Protein AF-A0A7J3VUR6-F1 (afdb_monomer)

Foldseek 3Di:
DDDDPDDPDDPPPPDPPPVPDDADLLNQVVVVQVPDPAFAAQVRSCVSSVPPDSVVVVVSLVVNQVVCVPPQKGWDADPRRTIHIGGDPVCCVVCQVVDPPPDQPPLLVVLLLVVLQDPQAWLVRSCVVSPDCNVVSVVVCVVVQQKDWDDDPPITTIAGDPVVCRVQVHDRDSVRSNVSSVVVVVVVVVVVVVVVVVVVVVVVPPCDPDDDDDD

Structure (mmCIF, N/CA/C/O backbone):
data_AF-A0A7J3VUR6-F1
#
_entry.id   AF-A0A7J3VUR6-F1
#
loop_
_atom_site.group_PDB
_atom_site.id
_atom_site.type_symbol
_atom_site.label_atom_id
_atom_site.label_alt_id
_atom_site.label_comp_id
_atom_site.label_asym_id
_atom_site.label_entity_id
_atom_site.label_seq_id
_atom_site.pdbx_PDB_ins_code
_atom_site.Cartn_x
_atom_site.Cartn_y
_atom_site.Cartn_z
_atom_site.occupancy
_atom_site.B_iso_or_equiv
_atom_site.auth_seq_id
_atom_site.auth_comp_id
_atom_site.auth_asym_id
_atom_site.auth_atom_id
_atom_site.pdbx_PDB_model_num
ATOM 1 N N . MET A 1 1 ? -59.868 31.771 -1.590 1.00 42.31 1 MET A N 1
ATOM 2 C CA . MET A 1 1 ? -59.347 30.453 -2.018 1.00 42.31 1 MET A CA 1
ATOM 3 C C . MET A 1 1 ? -57.974 30.674 -2.635 1.00 42.31 1 MET A C 1
ATOM 5 O O . MET A 1 1 ? -57.886 31.097 -3.776 1.00 42.31 1 MET A O 1
ATOM 9 N N . SER A 1 2 ? -56.918 30.534 -1.830 1.00 36.12 2 SER A N 1
ATOM 10 C CA . SER A 1 2 ? -55.531 30.826 -2.213 1.00 36.12 2 SER A CA 1
ATOM 11 C C . SER A 1 2 ? -54.708 29.558 -2.033 1.00 36.12 2 SER A C 1
ATOM 13 O O . SER A 1 2 ? -54.360 29.192 -0.912 1.00 36.12 2 SER A O 1
ATOM 15 N N . THR A 1 3 ? -54.443 28.854 -3.131 1.00 42.78 3 THR A N 1
ATOM 16 C CA . THR A 1 3 ? -53.589 27.664 -3.138 1.00 42.78 3 THR A CA 1
ATOM 17 C C . THR A 1 3 ? -52.180 28.108 -3.516 1.00 42.78 3 THR A C 1
ATOM 19 O O . THR A 1 3 ? -51.820 28.214 -4.687 1.00 42.78 3 THR A O 1
ATOM 22 N N . SER A 1 4 ? -51.391 28.446 -2.498 1.00 43.97 4 SER A N 1
ATOM 23 C CA . SER A 1 4 ? -49.986 28.832 -2.631 1.00 43.97 4 SER A CA 1
ATOM 24 C C . SER A 1 4 ? -49.123 27.623 -3.011 1.00 43.97 4 SER A C 1
ATOM 26 O O . SER A 1 4 ? -48.583 26.930 -2.151 1.00 43.97 4 SER A O 1
ATOM 28 N N . LEU A 1 5 ? -48.927 27.424 -4.314 1.00 45.53 5 LEU A N 1
ATOM 29 C CA . LEU A 1 5 ? -47.790 26.697 -4.879 1.00 45.53 5 LEU A CA 1
ATOM 30 C C . LEU A 1 5 ? -46.497 27.488 -4.621 1.00 45.53 5 LEU A C 1
ATOM 32 O O . LEU A 1 5 ? -46.142 28.412 -5.352 1.00 45.53 5 LEU A O 1
ATOM 36 N N . ARG A 1 6 ? -45.775 27.121 -3.563 1.00 44.97 6 ARG A N 1
ATOM 37 C CA . ARG A 1 6 ? -44.398 27.547 -3.269 1.00 44.97 6 ARG A CA 1
ATOM 38 C C . ARG A 1 6 ? -43.719 26.374 -2.554 1.00 44.97 6 ARG A C 1
ATOM 40 O O . ARG A 1 6 ? -44.337 25.760 -1.704 1.00 44.97 6 ARG A O 1
ATOM 47 N N . ARG A 1 7 ? -42.466 25.988 -2.767 1.00 39.72 7 ARG A N 1
ATOM 48 C CA . ARG A 1 7 ? -41.373 26.463 -3.619 1.00 39.72 7 ARG A CA 1
ATOM 49 C C . ARG A 1 7 ? -40.251 25.454 -3.356 1.00 39.72 7 ARG A C 1
ATOM 51 O O . ARG A 1 7 ? -39.431 25.669 -2.476 1.00 39.72 7 ARG A O 1
ATOM 58 N N . TRP A 1 8 ? -40.237 24.326 -4.065 1.00 43.78 8 TRP A N 1
ATOM 59 C CA . TRP A 1 8 ? -39.107 23.387 -4.024 1.00 43.78 8 TRP A CA 1
ATOM 60 C C . TRP A 1 8 ? -37.945 23.971 -4.825 1.00 43.78 8 TRP A C 1
ATOM 62 O O . TRP A 1 8 ? -37.714 23.612 -5.976 1.00 43.78 8 TRP A O 1
ATOM 72 N N . ARG A 1 9 ? -37.247 24.951 -4.251 1.00 42.44 9 ARG A N 1
ATOM 73 C CA . ARG A 1 9 ? -35.986 25.464 -4.785 1.00 42.44 9 ARG A CA 1
ATOM 74 C C . ARG A 1 9 ? -35.085 25.851 -3.622 1.00 42.44 9 ARG A C 1
ATOM 76 O O . ARG A 1 9 ? -35.413 26.775 -2.888 1.00 42.44 9 ARG A O 1
ATOM 83 N N . SER A 1 10 ? -33.932 25.184 -3.558 1.00 40.97 10 SER A N 1
ATOM 84 C CA . SER A 1 10 ? -32.770 25.488 -2.710 1.00 40.97 10 SER A CA 1
ATOM 85 C C . SER A 1 10 ? -32.618 24.707 -1.397 1.00 40.97 10 SER A C 1
ATOM 87 O O . SER A 1 10 ? -32.381 25.300 -0.352 1.00 40.97 10 SER A O 1
ATOM 89 N N . CYS A 1 11 ? -32.588 23.374 -1.463 1.00 34.59 11 CYS A N 1
ATOM 90 C CA . CYS A 1 11 ? -31.741 22.605 -0.542 1.00 34.59 11 CYS A CA 1
ATOM 91 C C . CYS A 1 11 ? -30.425 22.290 -1.254 1.00 34.59 11 CYS A C 1
ATOM 93 O O . CYS A 1 11 ? -30.248 21.236 -1.856 1.00 34.59 11 CYS A O 1
ATOM 95 N N . ARG A 1 12 ? -29.505 23.256 -1.218 1.00 45.97 12 ARG A N 1
ATOM 96 C CA . ARG A 1 12 ? -28.083 23.038 -1.491 1.00 45.97 12 ARG A CA 1
ATOM 97 C C . ARG A 1 12 ? -27.402 22.818 -0.138 1.00 45.97 12 ARG A C 1
ATOM 99 O O . ARG A 1 12 ? -26.634 23.653 0.313 1.00 45.97 12 ARG A O 1
ATOM 106 N N . CYS A 1 13 ? -27.760 21.731 0.539 1.00 33.94 13 CYS A N 1
ATOM 107 C CA . CYS A 1 13 ? -27.123 21.319 1.787 1.00 33.94 13 CYS A CA 1
ATOM 108 C C . CYS A 1 13 ? -26.072 20.261 1.443 1.00 33.94 13 CYS A C 1
ATOM 110 O O . CYS A 1 13 ? -26.353 19.069 1.425 1.00 33.94 13 CYS A O 1
ATOM 112 N N . LEU A 1 14 ? -24.871 20.730 1.105 1.00 41.78 14 LEU A N 1
ATOM 113 C CA . LEU A 1 14 ? -23.645 19.930 1.021 1.00 41.78 14 LEU A CA 1
ATOM 114 C C . LEU A 1 14 ? -22.847 20.074 2.328 1.00 41.78 14 LEU A C 1
ATOM 116 O O . LEU A 1 14 ? -21.634 20.238 2.310 1.00 41.78 14 LEU A O 1
ATOM 120 N N . GLU A 1 15 ? -23.530 20.026 3.471 1.00 40.81 15 GLU A N 1
ATOM 121 C CA . GLU A 1 15 ? -22.886 19.959 4.780 1.00 40.81 15 GLU A CA 1
ATOM 122 C C . GLU A 1 15 ? -23.523 18.845 5.603 1.00 40.81 15 GLU A C 1
ATOM 124 O O . GLU A 1 15 ? -24.738 18.757 5.763 1.00 40.81 15 GLU A O 1
ATOM 129 N N . VAL A 1 16 ? -22.655 17.969 6.102 1.00 49.53 16 VAL A N 1
ATOM 130 C CA . VAL A 1 16 ? -22.915 16.708 6.816 1.00 49.53 16 VAL A CA 1
ATOM 131 C C . VAL A 1 16 ? -23.488 16.946 8.230 1.00 49.53 16 VAL A C 1
ATOM 133 O O . VAL A 1 16 ? -23.403 16.096 9.110 1.00 49.53 16 VAL A O 1
ATOM 136 N N . SER A 1 17 ? -24.052 18.123 8.489 1.00 44.16 17 SER A N 1
ATOM 137 C CA . SER A 1 17 ? -24.312 18.668 9.824 1.00 44.16 17 SER A CA 1
ATOM 138 C C . SER A 1 17 ? -25.628 18.213 10.469 1.00 44.16 17 SER A C 1
ATOM 140 O O . SER A 1 17 ? -25.915 18.619 11.589 1.00 44.16 17 SER A O 1
ATOM 142 N N . CYS A 1 18 ? -26.416 17.345 9.822 1.00 40.88 18 CYS A N 1
ATOM 143 C CA . CYS A 1 18 ? -27.721 16.909 10.346 1.00 40.88 18 CYS A CA 1
ATOM 144 C C . CYS A 1 18 ? -27.763 15.458 10.882 1.00 40.88 18 CYS A C 1
ATOM 146 O O . CYS A 1 18 ? -28.781 15.035 11.415 1.00 40.88 18 CYS A O 1
ATOM 148 N N . LEU A 1 19 ? -26.669 14.688 10.802 1.00 47.59 19 LEU A N 1
ATOM 149 C CA . LEU A 1 19 ? -26.597 13.301 11.320 1.00 47.59 19 LEU A CA 1
ATOM 150 C C . LEU A 1 19 ? -26.216 13.210 12.819 1.00 47.59 19 LEU A C 1
ATOM 152 O O . LEU A 1 19 ? -25.855 12.146 13.317 1.00 47.59 19 LEU A O 1
ATOM 156 N N . ASP A 1 20 ? -26.264 14.324 13.548 1.00 52.28 20 ASP A N 1
ATOM 157 C CA . ASP A 1 20 ? -25.361 14.587 14.678 1.00 52.28 20 ASP A CA 1
ATOM 158 C C . ASP A 1 20 ? -25.843 14.139 16.078 1.00 52.28 20 ASP A C 1
ATOM 160 O O . ASP A 1 20 ? -25.355 14.669 17.074 1.00 52.28 20 ASP A O 1
ATOM 164 N N . GLN A 1 21 ? -26.790 13.195 16.220 1.00 54.81 21 GLN A N 1
ATOM 165 C CA . GLN A 1 21 ? -27.261 12.785 17.567 1.00 54.81 21 GLN A CA 1
ATOM 166 C C . GLN A 1 21 ? -27.523 11.282 17.813 1.00 54.81 21 GLN A C 1
ATOM 168 O O . GLN A 1 21 ? -27.808 10.935 18.954 1.00 54.81 21 GLN A O 1
ATOM 173 N N . ALA A 1 22 ? -27.419 10.370 16.834 1.00 64.25 22 ALA A N 1
ATOM 174 C CA . ALA A 1 22 ? -27.861 8.973 17.055 1.00 64.25 22 ALA A CA 1
ATOM 175 C C . ALA A 1 22 ? -26.859 7.863 16.695 1.00 64.25 22 ALA A C 1
ATOM 177 O O . ALA A 1 22 ? -27.135 6.696 16.967 1.00 64.25 22 ALA A O 1
ATOM 178 N N . VAL A 1 23 ? -25.718 8.178 16.077 1.00 76.44 23 VAL A N 1
ATOM 179 C CA . VAL A 1 23 ? -24.763 7.143 15.650 1.00 76.44 23 VAL A CA 1
ATOM 180 C C . VAL A 1 23 ? -23.720 6.930 16.740 1.00 76.44 23 VAL A C 1
ATOM 182 O O . VAL A 1 23 ? -23.022 7.867 17.128 1.00 76.44 23 VAL A O 1
ATOM 185 N N . ASP A 1 24 ? -23.612 5.694 17.230 1.00 89.12 24 ASP A N 1
ATOM 186 C CA . ASP A 1 24 ? -22.613 5.331 18.230 1.00 89.12 24 ASP A CA 1
ATOM 187 C C . ASP A 1 24 ? -21.185 5.612 17.724 1.00 89.12 24 ASP A C 1
ATOM 189 O O . ASP A 1 24 ? -20.872 5.462 16.538 1.00 89.12 24 ASP A O 1
ATOM 193 N N . SER A 1 25 ? -20.293 6.007 18.637 1.00 90.00 25 SER A N 1
ATOM 194 C CA . SER A 1 25 ? -18.905 6.345 18.296 1.00 90.00 25 SER A CA 1
ATOM 195 C C . SER A 1 25 ? -18.175 5.170 17.645 1.00 90.00 25 SER A C 1
ATOM 197 O O . SER A 1 25 ?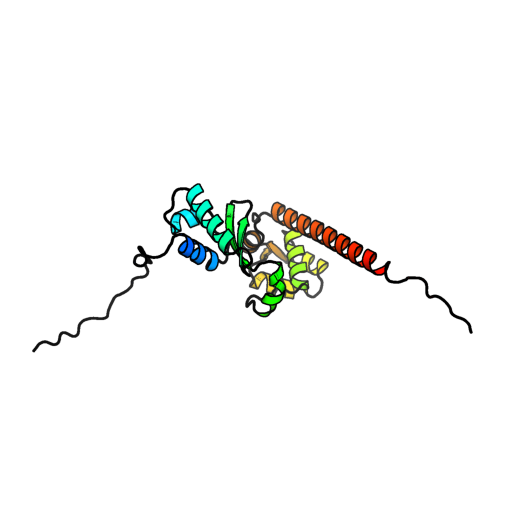 -17.330 5.380 16.774 1.00 90.00 25 SER A O 1
ATOM 199 N N . LYS A 1 26 ? -18.510 3.932 18.028 1.00 92.56 26 LYS A N 1
ATOM 200 C CA . LYS A 1 26 ? -17.943 2.729 17.423 1.00 92.56 26 LYS A CA 1
ATOM 201 C C . LYS A 1 26 ? -18.439 2.539 15.992 1.00 92.56 26 LYS A C 1
ATOM 203 O O . LYS A 1 26 ? -17.616 2.355 15.101 1.00 92.56 26 LYS A O 1
ATOM 208 N N . THR A 1 27 ? -19.746 2.663 15.759 1.00 93.31 27 THR A N 1
ATOM 209 C CA . THR A 1 27 ? -20.342 2.596 14.413 1.00 93.31 27 THR A CA 1
ATOM 210 C C . THR A 1 27 ? -19.767 3.673 13.495 1.00 93.31 27 THR A C 1
ATOM 212 O O . THR A 1 27 ? -19.491 3.419 12.325 1.00 93.31 27 THR A O 1
ATOM 215 N N . LEU A 1 28 ? -19.515 4.873 14.025 1.00 93.31 28 LEU A N 1
ATOM 216 C CA . LEU A 1 28 ? -18.880 5.943 13.264 1.00 93.31 28 LEU A CA 1
ATOM 217 C C . LEU A 1 28 ? -17.410 5.623 12.934 1.00 93.31 28 LEU A C 1
ATOM 219 O O . LEU A 1 28 ? -16.990 5.824 11.795 1.00 93.31 28 LEU A O 1
ATOM 223 N N . ALA A 1 29 ? -16.635 5.092 13.890 1.00 94.31 29 ALA A N 1
ATOM 224 C CA . ALA A 1 29 ? -15.270 4.619 13.629 1.00 94.31 29 ALA A CA 1
ATOM 225 C C . ALA A 1 29 ? -15.247 3.527 12.553 1.00 94.31 29 ALA A C 1
ATOM 227 O O . ALA A 1 29 ? -14.433 3.592 11.633 1.00 94.31 29 ALA A O 1
ATOM 228 N N . GLU A 1 30 ? -16.149 2.551 12.651 1.00 95.56 30 GLU A N 1
ATOM 229 C CA . GLU A 1 30 ? -16.306 1.477 11.673 1.00 95.56 30 GLU A CA 1
ATOM 230 C C . GLU A 1 30 ? -16.598 2.044 10.281 1.00 95.56 30 GLU A C 1
ATOM 232 O O . GLU A 1 30 ? -15.881 1.731 9.333 1.00 95.56 30 GLU A O 1
ATOM 237 N N . ALA A 1 31 ? -17.577 2.946 10.165 1.00 94.62 31 ALA A N 1
ATOM 238 C CA . ALA A 1 31 ? -17.948 3.575 8.901 1.00 94.62 31 ALA A CA 1
ATOM 239 C C . ALA A 1 31 ? -16.778 4.341 8.261 1.00 94.62 31 ALA A C 1
ATOM 241 O O . ALA A 1 31 ? -16.557 4.243 7.050 1.00 94.62 31 ALA A O 1
ATOM 242 N N . ILE A 1 32 ? -16.000 5.074 9.066 1.00 94.38 32 ILE A N 1
ATOM 243 C CA . ILE A 1 32 ? -14.816 5.804 8.595 1.00 94.38 32 ILE A CA 1
ATOM 244 C C . ILE A 1 32 ? -13.746 4.828 8.104 1.00 94.38 32 ILE A C 1
ATOM 246 O O . ILE A 1 32 ? -13.227 5.000 7.001 1.00 94.38 32 ILE A O 1
ATOM 250 N N . LEU A 1 33 ? -13.411 3.809 8.898 1.00 95.06 33 LEU A N 1
ATOM 251 C CA . LEU A 1 33 ? -12.369 2.841 8.551 1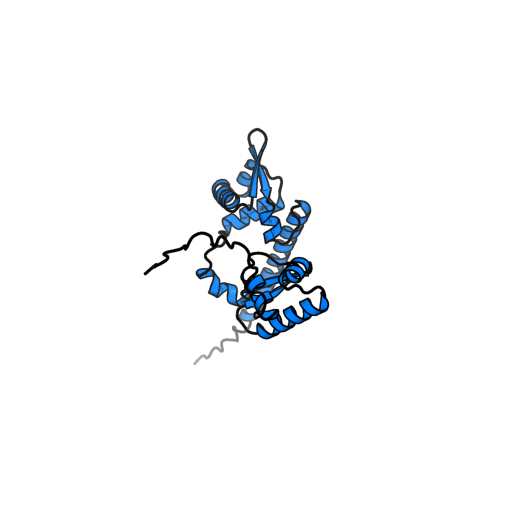.00 95.06 33 LEU A CA 1
ATOM 252 C C . LEU A 1 33 ? -12.756 1.995 7.334 1.00 95.06 33 LEU A C 1
ATOM 254 O O . LEU A 1 33 ? -11.905 1.742 6.488 1.00 95.06 33 LEU A O 1
ATOM 258 N N . PHE A 1 34 ? -14.026 1.606 7.220 1.00 94.75 34 PHE A N 1
ATOM 259 C CA . PHE A 1 34 ? -14.554 0.851 6.086 1.00 94.75 34 PHE A CA 1
ATOM 260 C C . PHE A 1 34 ? -14.542 1.665 4.786 1.00 94.75 34 PHE A C 1
ATOM 262 O O . PHE A 1 34 ? -14.220 1.138 3.724 1.00 94.75 34 PHE A O 1
ATOM 269 N N . SER A 1 35 ? -14.866 2.958 4.867 1.00 92.00 35 SER A N 1
ATOM 270 C CA . SER A 1 35 ? -14.908 3.848 3.697 1.00 92.00 35 SER A CA 1
ATOM 271 C C . SER A 1 35 ? -13.525 4.334 3.252 1.00 92.00 35 SER A C 1
ATOM 273 O O . SER A 1 35 ? -13.392 4.934 2.185 1.00 92.00 35 SER A O 1
ATOM 275 N N . SER A 1 36 ? -12.493 4.128 4.073 1.00 89.25 36 SER A N 1
ATOM 276 C CA . SER A 1 36 ? -11.153 4.649 3.819 1.00 89.25 36 SER A CA 1
ATOM 277 C C . SER A 1 36 ? -10.319 3.686 2.975 1.00 89.25 36 SER A C 1
ATOM 279 O O . SER A 1 36 ? -9.973 2.591 3.404 1.00 89.25 36 SER A O 1
ATOM 281 N N . ASP A 1 37 ? -9.894 4.147 1.797 1.00 81.31 37 ASP A N 1
ATOM 282 C CA . ASP A 1 37 ? -8.960 3.426 0.914 1.00 81.31 37 ASP A CA 1
ATOM 283 C C . ASP A 1 37 ? -7.509 3.392 1.450 1.00 81.31 37 ASP A C 1
ATOM 285 O O . ASP A 1 37 ? -6.665 2.661 0.926 1.00 81.31 37 ASP A O 1
ATOM 289 N N . LYS A 1 38 ? -7.191 4.223 2.452 1.00 84.50 38 LYS A N 1
ATOM 290 C CA . LYS A 1 38 ? -5.852 4.399 3.036 1.00 84.50 38 LYS A CA 1
ATOM 291 C C . LYS A 1 38 ? -5.909 4.330 4.568 1.00 84.50 38 LYS A C 1
ATOM 293 O O . LYS A 1 38 ? -6.954 4.639 5.141 1.00 84.50 38 LYS A O 1
ATOM 298 N N . PRO A 1 39 ? -4.784 4.019 5.242 1.00 91.56 39 PRO A N 1
ATOM 299 C CA . PRO A 1 39 ? -4.706 4.090 6.696 1.00 91.56 39 PRO A CA 1
ATOM 300 C C . PRO A 1 39 ? -5.041 5.476 7.247 1.00 91.56 39 PRO A C 1
ATOM 302 O O . PRO A 1 39 ? -4.510 6.491 6.789 1.00 91.56 39 PRO A O 1
ATOM 305 N N . VAL A 1 40 ? -5.910 5.503 8.255 1.00 93.81 40 VAL A N 1
ATOM 306 C CA . VAL A 1 40 ? -6.432 6.706 8.902 1.00 93.81 40 VAL A CA 1
ATOM 307 C C . VAL A 1 40 ? -5.674 6.949 10.201 1.00 93.81 40 VAL A C 1
ATOM 309 O O . VAL A 1 40 ? -5.618 6.093 11.079 1.00 93.81 40 VAL A O 1
ATOM 312 N N . GLY A 1 41 ? -5.082 8.133 10.344 1.00 92.81 41 GLY A N 1
ATOM 313 C CA . GLY A 1 41 ? -4.361 8.499 11.564 1.00 92.81 41 GLY A CA 1
ATOM 314 C C . GLY A 1 41 ? -5.270 8.862 12.736 1.00 92.81 41 GLY A C 1
ATOM 315 O O . GLY A 1 41 ? -6.380 9.366 12.546 1.00 92.81 41 GLY A O 1
ATOM 316 N N . LEU A 1 42 ? -4.735 8.704 13.952 1.00 93.25 42 LEU A N 1
ATOM 317 C CA . LEU A 1 42 ? -5.379 9.077 15.219 1.00 93.25 42 LEU A CA 1
ATOM 318 C C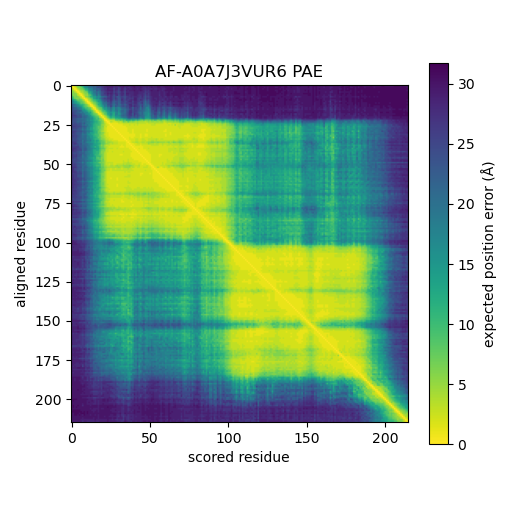 . LEU A 1 42 ? -5.997 10.475 15.182 1.00 93.25 42 LEU A C 1
ATOM 320 O O . LEU A 1 42 ? -7.178 10.630 15.468 1.00 93.25 42 LEU A O 1
ATOM 324 N N . LYS A 1 43 ? -5.239 11.491 14.753 1.00 91.56 43 LYS A N 1
ATOM 325 C CA . LYS A 1 43 ? -5.724 12.884 14.699 1.00 91.56 43 LYS A CA 1
ATOM 326 C C . LYS A 1 43 ? -6.940 13.060 13.785 1.00 91.56 43 LYS A C 1
ATOM 328 O O . LYS A 1 43 ? -7.791 13.907 14.047 1.00 91.56 43 LYS A O 1
ATOM 333 N N . THR A 1 44 ? -7.018 12.291 12.701 1.00 91.00 44 THR A N 1
ATOM 334 C CA . THR A 1 44 ? -8.153 12.338 11.770 1.00 91.00 44 THR A CA 1
ATOM 335 C C . THR A 1 44 ? -9.384 11.692 12.395 1.00 91.00 44 THR A C 1
ATOM 337 O O . THR A 1 44 ? -10.458 12.286 12.351 1.00 91.00 44 THR A O 1
ATOM 340 N N . LEU A 1 45 ? -9.215 10.543 13.054 1.00 92.69 45 LEU A N 1
ATOM 341 C CA . LEU A 1 45 ? -10.284 9.882 13.803 1.00 92.69 45 LEU A CA 1
ATOM 342 C C . LEU A 1 45 ? -10.777 10.746 14.974 1.00 92.69 45 LEU A C 1
ATOM 344 O O . LEU A 1 45 ? -11.974 10.954 15.110 1.00 92.69 45 LEU A O 1
ATOM 348 N N . GLN A 1 46 ? -9.880 11.342 15.763 1.00 93.56 46 GLN A N 1
ATOM 349 C CA . GLN A 1 46 ? -10.241 12.255 16.858 1.00 93.56 46 GLN A CA 1
ATOM 350 C C . GLN A 1 46 ? -11.122 13.415 16.380 1.00 93.56 46 GLN A C 1
ATOM 352 O O . GLN A 1 46 ? -12.124 13.738 17.017 1.00 93.56 46 GLN A O 1
ATOM 357 N N . ARG A 1 47 ? -10.768 14.023 15.238 1.00 91.12 47 ARG A N 1
ATOM 358 C CA . ARG A 1 47 ? -11.557 15.098 14.621 1.00 91.12 47 ARG A CA 1
ATOM 359 C C . ARG A 1 47 ? -12.926 14.608 14.157 1.00 91.12 47 ARG A C 1
ATOM 361 O O . ARG A 1 47 ? -13.919 15.266 14.447 1.00 91.12 47 ARG A O 1
ATOM 368 N N . ALA A 1 48 ? -12.980 13.466 13.477 1.00 89.81 48 ALA A N 1
ATOM 369 C CA . ALA A 1 48 ? -14.222 12.928 12.930 1.00 89.81 48 ALA A CA 1
ATOM 370 C C . ALA A 1 48 ? -15.195 12.443 14.019 1.00 89.81 48 ALA A C 1
ATOM 372 O O . ALA A 1 48 ? -16.390 12.694 13.925 1.00 89.81 48 ALA A O 1
ATOM 373 N N . LEU A 1 49 ? -14.683 11.812 15.080 1.00 89.88 49 LEU A N 1
ATOM 374 C CA . LEU A 1 49 ? -15.478 11.314 16.205 1.00 89.88 49 LEU A CA 1
ATOM 375 C C . LEU A 1 49 ? -15.727 12.369 17.296 1.00 89.88 49 LEU A C 1
ATOM 377 O O . LEU A 1 49 ? -16.418 12.088 18.270 1.00 89.88 49 LEU A O 1
ATOM 381 N N . ARG A 1 50 ? -15.136 13.567 17.177 1.00 90.00 50 ARG A N 1
ATOM 382 C CA . ARG A 1 50 ? -15.153 14.621 18.210 1.00 90.00 50 ARG A CA 1
ATOM 383 C C . ARG A 1 50 ? -14.641 14.142 19.583 1.00 90.00 50 ARG A C 1
ATOM 385 O O . ARG A 1 50 ? -15.050 14.645 20.628 1.00 90.00 50 ARG A O 1
ATOM 392 N N . ILE A 1 51 ? -13.693 13.202 19.591 1.00 91.38 51 ILE A N 1
ATOM 393 C CA . ILE A 1 51 ? -13.057 12.656 20.799 1.00 91.38 51 ILE A CA 1
ATOM 394 C C . ILE A 1 51 ? -11.649 13.232 20.921 1.00 91.38 51 ILE A C 1
ATOM 396 O O . ILE A 1 51 ? -10.786 12.951 20.096 1.00 91.38 51 ILE A O 1
ATOM 400 N N . ARG A 1 52 ? -11.387 14.010 21.979 1.00 90.50 52 ARG A N 1
ATOM 401 C CA . ARG A 1 52 ? -10.048 14.582 22.227 1.00 90.50 52 ARG A CA 1
ATOM 402 C C . ARG A 1 52 ? -9.085 13.630 22.937 1.00 90.50 52 ARG A C 1
ATOM 404 O O . ARG A 1 52 ? -7.878 13.756 22.775 1.00 90.50 52 ARG A O 1
ATOM 411 N N . SER A 1 53 ? -9.605 12.693 23.727 1.00 94.00 53 SER A N 1
ATOM 412 C CA . SER A 1 53 ? -8.788 11.747 24.495 1.00 94.00 53 SER A CA 1
ATOM 413 C C . SER A 1 53 ? -8.320 10.593 23.607 1.00 94.00 53 SER A C 1
ATOM 415 O O . SER A 1 53 ? -9.135 9.801 23.135 1.00 94.00 53 SER A O 1
ATOM 417 N N . GLU A 1 54 ? -7.008 10.492 23.380 1.00 93.00 54 GLU A N 1
ATOM 418 C CA . GLU A 1 54 ? -6.407 9.362 22.661 1.00 93.00 54 GLU A CA 1
ATOM 419 C C . GLU A 1 54 ? -6.680 8.007 23.344 1.00 93.00 54 GLU A C 1
ATOM 421 O O . GLU A 1 54 ? -7.136 7.102 22.643 1.00 93.00 54 GLU A O 1
ATOM 426 N N . PRO A 1 55 ? -6.517 7.844 24.675 1.00 94.94 55 PRO A N 1
ATOM 427 C CA . PRO A 1 55 ? -6.849 6.588 25.352 1.00 94.94 55 PRO A CA 1
ATOM 428 C C . PRO A 1 55 ? -8.297 6.143 25.125 1.00 94.94 55 PRO A C 1
ATOM 430 O O . PRO A 1 55 ? -8.556 4.965 24.888 1.00 94.94 55 PRO A O 1
ATOM 433 N N . LYS A 1 56 ? -9.243 7.093 25.134 1.00 93.81 56 LYS A N 1
ATOM 434 C CA . LYS A 1 56 ? -10.659 6.809 24.867 1.00 93.81 56 LYS A CA 1
ATOM 435 C C . LYS A 1 56 ? -10.880 6.347 23.426 1.00 93.81 56 LYS A C 1
ATOM 437 O O . LYS A 1 56 ? -11.631 5.409 23.194 1.00 93.81 56 LYS A O 1
ATOM 442 N N . LEU A 1 57 ? -10.232 6.989 22.453 1.00 94.44 57 LEU A N 1
ATOM 443 C CA . LEU A 1 57 ? -10.328 6.573 21.054 1.00 94.44 57 LEU A CA 1
ATOM 444 C C . LEU A 1 57 ? -9.727 5.174 20.845 1.00 94.44 57 LEU A C 1
ATOM 446 O O . LEU A 1 57 ? -10.347 4.335 20.195 1.00 94.44 57 LEU A O 1
ATOM 450 N N . ARG A 1 58 ? -8.552 4.908 21.429 1.00 94.75 58 ARG A N 1
ATOM 451 C CA . ARG A 1 58 ? -7.904 3.591 21.372 1.00 94.75 58 ARG A CA 1
ATOM 452 C C . ARG A 1 58 ? -8.779 2.505 21.999 1.00 94.75 58 ARG A C 1
ATOM 454 O O . ARG A 1 58 ? -8.889 1.437 21.411 1.00 94.75 58 ARG A O 1
ATOM 461 N N . SER A 1 59 ? -9.458 2.771 23.120 1.00 95.38 59 SER A N 1
ATOM 462 C CA . SER A 1 59 ? -10.357 1.777 23.727 1.00 95.38 59 SER A CA 1
ATOM 463 C C . SER A 1 59 ? -11.568 1.455 22.844 1.00 95.38 59 SER A C 1
ATOM 465 O O . SER A 1 59 ? -11.969 0.296 22.758 1.00 95.38 59 SER A O 1
ATOM 467 N N . ILE A 1 60 ? -12.118 2.450 22.137 1.00 94.62 60 ILE A N 1
ATOM 468 C CA . ILE A 1 60 ? -13.215 2.246 21.178 1.00 94.62 60 ILE A CA 1
ATOM 469 C C . ILE A 1 60 ? -12.751 1.365 20.016 1.00 94.62 60 ILE A C 1
ATOM 471 O O . ILE A 1 60 ? -13.439 0.407 19.664 1.00 94.62 60 ILE A O 1
ATOM 475 N N . ILE A 1 61 ? -11.581 1.666 19.443 1.00 95.12 61 ILE A N 1
ATOM 476 C CA . ILE A 1 61 ? -11.008 0.883 18.342 1.00 95.12 61 ILE A CA 1
ATOM 477 C C . ILE A 1 61 ? -10.684 -0.538 18.805 1.00 95.12 61 ILE A C 1
ATOM 479 O O . ILE A 1 61 ? -10.965 -1.486 18.081 1.00 95.12 61 ILE A O 1
ATOM 483 N N . GLU A 1 62 ? -10.140 -0.710 20.008 1.00 95.44 62 GLU A N 1
ATOM 484 C CA . GLU A 1 62 ? -9.826 -2.033 20.548 1.00 95.44 62 GLU A CA 1
ATOM 485 C C . GLU A 1 62 ? -11.092 -2.858 20.802 1.00 95.44 62 GLU A C 1
ATOM 487 O O . GLU A 1 62 ? -11.159 -4.029 20.437 1.00 95.44 62 GLU A O 1
ATOM 492 N N . SER A 1 63 ? -12.148 -2.236 21.330 1.00 95.25 63 SER A N 1
ATOM 493 C CA . SER A 1 63 ? -13.449 -2.893 21.458 1.00 95.25 63 SER A CA 1
ATOM 494 C C . SER A 1 63 ? -14.013 -3.306 20.091 1.00 95.25 63 SER A C 1
ATOM 496 O O . SER A 1 63 ? -14.509 -4.420 19.944 1.00 95.25 63 SER A O 1
ATOM 498 N N . LEU A 1 64 ? -13.868 -2.460 19.065 1.00 94.88 64 LEU A N 1
ATOM 499 C CA . LEU A 1 64 ? -14.248 -2.805 17.694 1.00 94.88 64 LEU A CA 1
ATOM 500 C C . LEU A 1 64 ? -13.392 -3.958 17.136 1.00 94.88 64 LEU A C 1
ATOM 502 O O . LEU A 1 64 ? -13.917 -4.864 16.497 1.00 94.88 64 LEU A O 1
ATOM 506 N N . ARG A 1 65 ? -12.084 -3.991 17.416 1.00 95.62 65 ARG A N 1
ATOM 507 C CA . ARG A 1 65 ? -11.201 -5.108 17.030 1.00 95.62 65 ARG A CA 1
ATOM 508 C C . ARG A 1 65 ? -11.660 -6.432 17.628 1.00 95.62 65 ARG A C 1
ATOM 510 O O . ARG A 1 65 ? -11.660 -7.438 16.922 1.00 95.62 65 ARG A O 1
ATOM 517 N N . GLN A 1 66 ? -12.082 -6.428 18.890 1.00 95.00 66 GLN A N 1
ATOM 518 C CA . GLN A 1 66 ? -12.603 -7.619 19.561 1.00 95.00 66 GLN A CA 1
ATOM 519 C C . GLN A 1 66 ? -13.892 -8.132 18.905 1.00 95.00 66 GLN A C 1
ATOM 521 O O . GLN A 1 66 ? -14.021 -9.333 18.689 1.00 95.00 66 GLN A O 1
ATOM 526 N N . GLU A 1 67 ? -14.805 -7.246 18.501 1.00 94.75 67 GLU A N 1
ATOM 527 C CA . GLU A 1 67 ? -16.041 -7.633 17.796 1.00 94.75 67 GLU A CA 1
ATOM 528 C C . GLU A 1 67 ? -15.798 -8.222 16.400 1.00 94.75 67 GLU A C 1
ATOM 530 O O . GLU A 1 67 ? -16.562 -9.069 15.922 1.00 94.75 67 GLU A O 1
ATOM 535 N N . TYR A 1 68 ? -14.723 -7.783 15.745 1.00 94.62 68 TYR A N 1
ATOM 536 C CA . TYR A 1 68 ? -14.276 -8.320 14.461 1.00 94.62 68 TYR A CA 1
ATOM 537 C C . TYR A 1 68 ? -13.389 -9.560 14.595 1.00 94.62 68 TYR A C 1
ATOM 539 O O . TYR A 1 68 ? -13.049 -10.180 13.583 1.00 94.62 68 TYR A O 1
ATOM 547 N N . SER A 1 69 ? -13.058 -9.979 15.819 1.00 91.69 69 SER A N 1
ATOM 548 C CA . SER A 1 69 ? -12.322 -11.217 16.049 1.00 91.69 69 SER A CA 1
ATOM 549 C C . SER A 1 69 ? -13.082 -12.406 15.454 1.00 91.69 69 SER A C 1
ATOM 551 O O . SER A 1 69 ? -14.282 -12.579 15.660 1.00 91.69 69 SER A O 1
ATOM 553 N N . GLY A 1 70 ? -12.393 -13.210 14.643 1.00 89.06 70 GLY A N 1
ATOM 554 C CA . GLY A 1 70 ? -12.979 -14.363 13.954 1.00 89.06 70 GLY A CA 1
ATOM 555 C C . GLY A 1 70 ? -13.816 -14.041 12.707 1.00 89.06 70 GLY A C 1
ATOM 556 O O . GLY A 1 70 ? -14.151 -14.968 11.968 1.00 89.06 70 GLY A O 1
ATOM 557 N N . ARG A 1 71 ? -14.103 -12.767 12.397 1.00 94.69 71 ARG A N 1
ATOM 558 C CA . ARG A 1 71 ? -14.780 -12.374 11.146 1.00 94.69 71 ARG A CA 1
ATOM 559 C C . ARG A 1 71 ? -13.815 -12.405 9.960 1.00 94.69 71 ARG A C 1
ATOM 561 O O . ARG A 1 71 ? -12.630 -12.686 10.119 1.00 94.69 71 ARG A O 1
ATOM 568 N N . ALA A 1 72 ? -14.321 -12.146 8.751 1.00 94.69 72 ALA A N 1
ATOM 569 C CA . ALA A 1 72 ? -13.497 -12.107 7.539 1.00 94.69 72 ALA A CA 1
ATOM 570 C C . ALA A 1 72 ? -12.638 -10.836 7.421 1.00 94.69 72 ALA A C 1
ATOM 572 O O . ALA A 1 72 ? -11.617 -10.826 6.736 1.00 94.69 72 ALA A O 1
ATOM 573 N N . VAL A 1 73 ? -13.068 -9.766 8.083 1.00 94.75 73 VAL A N 1
ATOM 574 C CA . VAL A 1 73 ? -12.440 -8.447 8.075 1.00 94.75 73 VAL A CA 1
ATOM 575 C C . VAL A 1 73 ? -11.810 -8.204 9.442 1.00 94.75 73 VAL A C 1
ATOM 577 O O . VAL A 1 73 ? -12.367 -8.616 10.453 1.00 94.75 73 VAL A O 1
ATOM 580 N N . GLU A 1 74 ? -10.660 -7.546 9.464 1.00 94.44 74 GLU A N 1
ATOM 581 C CA . GLU A 1 74 ? -9.930 -7.177 10.674 1.00 94.44 74 GLU A CA 1
ATOM 582 C C . GLU A 1 74 ? -9.547 -5.695 10.645 1.00 94.44 74 GLU A C 1
ATOM 584 O O . GLU A 1 74 ? -9.402 -5.092 9.578 1.00 94.44 74 GLU A O 1
ATOM 589 N N . ILE A 1 75 ? -9.356 -5.114 11.829 1.00 95.50 75 ILE A N 1
ATOM 590 C CA . ILE A 1 75 ? -8.813 -3.765 11.990 1.00 95.50 75 ILE A CA 1
ATOM 591 C C . ILE A 1 75 ? -7.381 -3.883 12.497 1.00 95.50 75 ILE A C 1
ATOM 593 O O . ILE A 1 75 ? -7.107 -4.563 13.492 1.00 95.50 75 ILE A O 1
ATOM 597 N N . VAL A 1 76 ? -6.474 -3.207 11.797 1.00 92.50 76 VAL A N 1
ATOM 598 C CA . VAL A 1 76 ? -5.032 -3.272 12.026 1.00 92.50 76 VAL A CA 1
ATOM 599 C C . VAL A 1 76 ? -4.500 -1.880 12.336 1.00 92.50 76 VAL A C 1
ATOM 601 O O . VAL A 1 76 ? -4.848 -0.914 11.657 1.00 92.50 76 VAL A O 1
ATOM 604 N N . GLU A 1 77 ? -3.647 -1.800 13.355 1.00 92.75 77 GLU A N 1
ATOM 605 C CA . GLU A 1 77 ? -2.819 -0.633 13.665 1.00 92.75 77 GLU A CA 1
ATOM 606 C C . GLU A 1 77 ? -1.440 -0.813 13.008 1.00 92.75 77 GLU A C 1
ATOM 608 O O . GLU A 1 77 ? -0.834 -1.882 13.106 1.00 92.75 77 GLU A O 1
ATOM 613 N N . LEU A 1 78 ? -0.972 0.208 12.293 1.00 87.38 78 LEU A N 1
ATOM 614 C CA . LEU A 1 78 ? 0.378 0.288 11.734 1.00 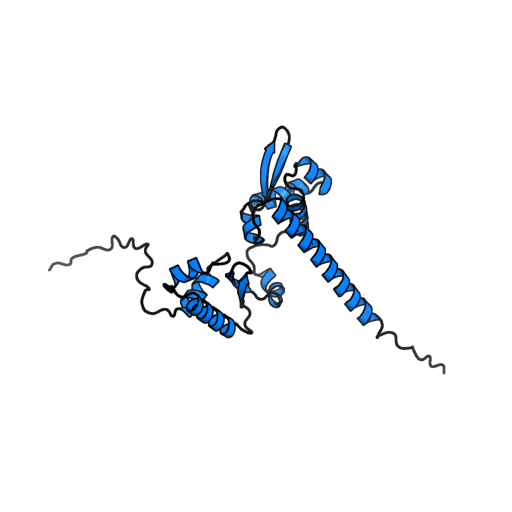87.38 78 LEU A CA 1
ATOM 615 C C . LEU A 1 78 ? 1.372 0.804 12.783 1.00 87.38 78 LEU A C 1
ATOM 617 O O . LEU A 1 78 ? 0.982 1.430 13.763 1.00 87.38 78 LEU A O 1
ATOM 621 N N . GLU A 1 79 ? 2.671 0.606 12.538 1.00 81.19 79 GLU A N 1
ATOM 622 C CA . GLU A 1 79 ? 3.751 1.061 13.435 1.00 81.19 79 GLU A CA 1
ATOM 623 C C . GLU A 1 79 ? 3.725 2.578 13.700 1.00 81.19 79 GLU A C 1
ATOM 625 O O . GLU A 1 79 ? 4.140 3.034 14.760 1.00 81.19 79 GLU A O 1
ATOM 630 N N . ASP A 1 80 ? 3.192 3.363 12.761 1.00 81.38 80 ASP A N 1
ATOM 631 C CA . ASP A 1 80 ? 3.045 4.817 12.871 1.00 81.38 80 ASP A CA 1
ATOM 632 C C . ASP A 1 80 ? 1.720 5.270 13.522 1.00 81.38 80 ASP A C 1
ATOM 634 O O . ASP A 1 80 ? 1.370 6.453 13.483 1.00 81.38 80 ASP A O 1
ATOM 638 N N . GLY A 1 81 ? 0.965 4.339 14.115 1.00 84.88 81 GLY A N 1
ATOM 639 C CA . GLY A 1 81 ? -0.274 4.615 14.847 1.00 84.88 81 GLY A CA 1
ATOM 640 C C . GLY A 1 81 ? -1.484 4.919 13.958 1.00 84.88 81 GLY A C 1
ATOM 641 O O . GLY A 1 81 ? -2.472 5.497 14.424 1.00 84.88 81 GLY A O 1
ATOM 642 N N . ARG A 1 82 ? -1.425 4.582 12.663 1.00 90.69 82 ARG A N 1
ATOM 643 C CA . ARG A 1 82 ? -2.580 4.655 11.755 1.00 90.69 82 ARG A CA 1
ATOM 644 C C . ARG A 1 82 ? -3.378 3.356 11.769 1.00 90.69 82 ARG A C 1
ATOM 646 O O . ARG A 1 82 ? -2.812 2.271 11.827 1.00 90.69 82 ARG A O 1
ATOM 653 N N . PHE A 1 83 ? -4.692 3.471 11.627 1.00 93.25 83 PHE A N 1
ATOM 654 C CA . PHE A 1 83 ? -5.622 2.345 11.620 1.00 93.25 83 PHE A CA 1
ATOM 655 C C . PHE A 1 83 ? -6.231 2.139 10.239 1.00 93.25 83 PHE A C 1
ATOM 657 O O . PHE A 1 83 ? -6.509 3.099 9.522 1.00 93.25 83 PHE A O 1
ATOM 664 N N . PHE A 1 84 ? -6.485 0.892 9.867 1.00 94.50 84 PHE A N 1
ATOM 665 C CA . PHE A 1 84 ? -7.239 0.564 8.662 1.00 94.50 84 PHE A CA 1
ATOM 666 C C . PHE A 1 84 ? -7.987 -0.750 8.826 1.00 94.50 84 PHE A C 1
ATOM 668 O O . PHE A 1 84 ? -7.562 -1.641 9.563 1.00 94.50 84 PHE A O 1
ATOM 675 N N . MET A 1 85 ? -9.109 -0.857 8.123 1.00 93.94 85 MET A N 1
ATOM 676 C CA . MET A 1 85 ? -9.901 -2.073 8.049 1.00 93.94 85 MET A CA 1
ATOM 677 C C . MET A 1 85 ? -9.520 -2.835 6.775 1.00 93.94 85 MET A C 1
ATOM 679 O O . MET A 1 85 ? -9.496 -2.262 5.687 1.00 93.94 85 MET A O 1
ATOM 683 N N . ARG A 1 86 ? -9.192 -4.125 6.892 1.00 91.31 86 ARG A N 1
ATOM 684 C CA . ARG A 1 86 ? -8.799 -4.962 5.749 1.00 91.31 86 ARG A CA 1
ATOM 685 C C . ARG A 1 86 ? -9.397 -6.357 5.818 1.00 91.31 86 ARG A C 1
ATOM 687 O O . ARG A 1 86 ? -9.724 -6.861 6.885 1.00 91.31 86 ARG A O 1
ATOM 694 N N . LEU A 1 87 ? -9.477 -7.013 4.664 1.00 91.75 87 L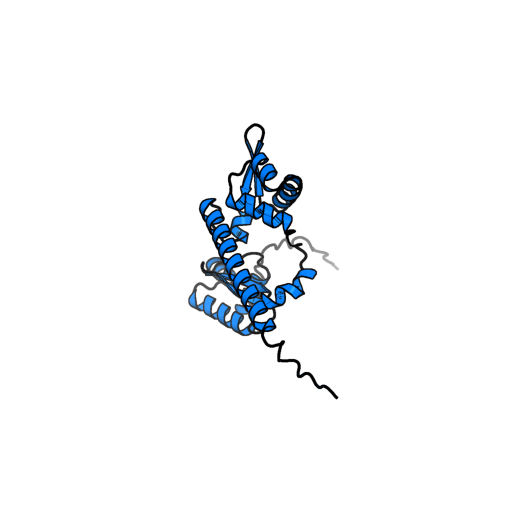EU A N 1
ATOM 695 C CA . LEU A 1 87 ? -9.734 -8.448 4.609 1.00 91.75 87 LEU A CA 1
ATOM 696 C C . LEU A 1 87 ? -8.566 -9.202 5.256 1.00 91.75 87 LEU A C 1
ATOM 698 O O . LEU A 1 87 ? -7.402 -8.885 4.989 1.00 91.75 87 LEU A O 1
ATOM 702 N N . ARG A 1 88 ? -8.876 -10.222 6.055 1.00 91.75 88 ARG A N 1
ATOM 703 C CA . ARG A 1 88 ? -7.858 -11.082 6.648 1.00 91.75 88 ARG A CA 1
ATOM 704 C C . ARG A 1 88 ? -6.979 -11.750 5.581 1.00 91.75 88 ARG A C 1
ATOM 706 O O . ARG A 1 88 ? -7.488 -12.188 4.540 1.00 91.75 88 ARG A O 1
ATOM 713 N N . PRO A 1 89 ? -5.666 -11.878 5.833 1.00 86.31 89 PRO A N 1
ATOM 714 C CA . PRO A 1 89 ? -4.718 -12.374 4.839 1.00 86.31 89 PRO A CA 1
ATOM 715 C C . PRO A 1 89 ? -4.987 -13.824 4.408 1.00 86.31 89 PRO A C 1
ATOM 717 O O . PRO A 1 89 ? -4.791 -14.151 3.239 1.00 86.31 89 PRO A O 1
ATOM 720 N N . ASP A 1 90 ? -5.494 -14.680 5.298 1.00 89.00 90 ASP A N 1
ATOM 721 C CA . ASP A 1 90 ? -5.843 -16.076 4.997 1.00 89.00 90 ASP A CA 1
ATOM 722 C C . ASP A 1 90 ? -7.051 -16.207 4.054 1.00 89.00 90 ASP A C 1
ATOM 724 O O . ASP A 1 90 ? -7.152 -17.168 3.288 1.00 89.00 90 ASP A O 1
ATOM 728 N N . LEU A 1 91 ? -7.932 -15.202 4.036 1.00 89.88 91 LEU A N 1
ATOM 729 C CA . LEU A 1 91 ? -9.110 -15.168 3.169 1.00 89.88 91 LEU A CA 1
ATOM 730 C C . LEU A 1 91 ? -8.869 -14.436 1.842 1.00 89.88 91 LEU A C 1
ATOM 732 O O . LEU A 1 91 ? -9.681 -14.532 0.914 1.00 89.88 91 LEU A O 1
ATOM 736 N N . ALA A 1 92 ? -7.735 -13.743 1.709 1.00 85.06 92 ALA A N 1
ATOM 737 C CA . ALA A 1 92 ? -7.408 -12.931 0.541 1.00 85.06 92 ALA A CA 1
ATOM 738 C C . ALA A 1 92 ? -7.413 -13.726 -0.774 1.00 85.06 92 ALA A C 1
ATOM 740 O O . ALA A 1 92 ? -7.823 -13.206 -1.815 1.00 85.06 92 ALA A O 1
ATOM 741 N N . GLN A 1 93 ? -7.011 -15.000 -0.740 1.00 84.06 93 GLN A N 1
ATOM 742 C CA . GLN A 1 93 ? -6.997 -15.853 -1.931 1.00 84.06 93 GLN A CA 1
ATOM 743 C C . GLN A 1 93 ? -8.397 -16.120 -2.503 1.00 84.06 93 GLN A C 1
ATOM 745 O O . GLN A 1 93 ? -8.549 -16.178 -3.725 1.00 84.06 93 GLN A O 1
ATOM 750 N N . TYR A 1 94 ? -9.418 -16.220 -1.646 1.00 89.00 94 TYR A N 1
ATOM 751 C CA . TYR A 1 94 ? -10.799 -16.474 -2.060 1.00 89.00 94 TYR A CA 1
ATOM 752 C C . TYR A 1 94 ? -11.451 -15.205 -2.621 1.00 89.00 94 TYR A C 1
ATOM 754 O O . TYR A 1 94 ? -12.147 -15.254 -3.634 1.00 89.00 94 TYR A O 1
ATOM 762 N N . ALA A 1 95 ? -11.150 -14.046 -2.027 1.00 86.00 95 ALA A N 1
ATOM 763 C CA . ALA A 1 95 ? -11.664 -12.755 -2.484 1.00 86.00 95 ALA A CA 1
ATOM 764 C C . ALA A 1 95 ? -10.995 -12.245 -3.773 1.00 86.00 95 ALA A C 1
ATOM 766 O O . ALA A 1 95 ? -11.572 -11.426 -4.487 1.00 86.00 95 ALA A O 1
ATOM 767 N N . LYS A 1 96 ? -9.799 -12.748 -4.115 1.00 80.19 96 LYS A N 1
ATOM 768 C CA . LYS A 1 96 ? -8.979 -12.275 -5.246 1.00 80.19 96 LYS A CA 1
ATOM 769 C C . LYS A 1 96 ? -9.728 -12.195 -6.581 1.00 80.19 96 LYS A C 1
ATOM 771 O O . LYS A 1 96 ? -9.429 -11.317 -7.386 1.00 80.19 96 LYS A O 1
ATOM 776 N N . ARG A 1 97 ? -10.681 -13.102 -6.830 1.00 82.00 97 ARG A N 1
ATOM 777 C CA . ARG A 1 97 ? -11.482 -13.139 -8.071 1.00 82.00 97 ARG A CA 1
ATOM 778 C C . ARG A 1 97 ? -12.552 -12.044 -8.141 1.00 82.00 97 ARG A C 1
ATOM 780 O O . ARG A 1 97 ? -12.978 -11.699 -9.237 1.00 82.00 97 ARG A O 1
ATOM 787 N N . PHE A 1 98 ? -12.953 -11.496 -6.998 1.00 83.38 98 PHE A N 1
ATOM 788 C CA . PHE A 1 98 ? -14.018 -10.499 -6.869 1.00 83.38 98 PHE A CA 1
ATOM 789 C C . PHE A 1 98 ? -13.481 -9.064 -6.762 1.00 83.38 98 PHE A C 1
ATOM 791 O O . PHE A 1 98 ? -14.235 -8.095 -6.849 1.00 83.38 98 PHE A O 1
ATOM 798 N N . THR A 1 99 ? -12.167 -8.900 -6.607 1.00 75.38 99 THR A N 1
ATOM 799 C CA . THR A 1 99 ? -11.534 -7.584 -6.533 1.00 75.38 99 THR A CA 1
ATOM 800 C C . THR A 1 99 ? -11.566 -6.880 -7.893 1.00 75.38 99 THR A C 1
ATOM 802 O O . THR A 1 99 ? -10.943 -7.327 -8.856 1.00 75.38 99 THR A O 1
ATOM 805 N N . ARG A 1 100 ? -12.231 -5.715 -7.965 1.00 68.06 100 ARG A N 1
ATOM 806 C CA . ARG A 1 100 ? -12.303 -4.880 -9.187 1.00 68.06 100 ARG A CA 1
ATOM 807 C C . ARG A 1 100 ? -10.927 -4.383 -9.648 1.00 68.06 100 ARG A C 1
ATOM 809 O O . ARG A 1 100 ? -10.681 -4.224 -10.842 1.00 68.06 100 ARG A O 1
ATOM 816 N N . ARG A 1 101 ? -10.003 -4.158 -8.707 1.00 66.62 101 ARG A N 1
ATOM 817 C CA . ARG A 1 101 ? -8.607 -3.809 -9.002 1.00 66.62 101 ARG A CA 1
ATOM 818 C C . ARG A 1 101 ? -7.833 -5.080 -9.358 1.00 66.62 101 ARG A C 1
ATOM 820 O O . ARG A 1 101 ? -7.377 -5.807 -8.479 1.00 66.62 101 ARG A O 1
ATOM 827 N N . LYS A 1 102 ? -7.656 -5.338 -10.658 1.00 69.69 102 LYS A N 1
ATOM 828 C CA . LYS A 1 102 ? -6.807 -6.444 -11.131 1.00 69.69 102 LYS A CA 1
ATOM 829 C C . LYS A 1 102 ? -5.394 -6.281 -10.572 1.00 69.69 102 LYS A C 1
ATOM 831 O O . LYS A 1 102 ? -4.756 -5.241 -10.787 1.00 69.69 102 LYS A O 1
ATOM 836 N N . ALA A 1 103 ? -4.903 -7.313 -9.889 1.00 77.25 103 ALA A N 1
ATOM 837 C CA . ALA A 1 103 ? -3.515 -7.382 -9.453 1.00 77.25 103 ALA A CA 1
ATOM 838 C C . ALA A 1 103 ? -2.573 -7.153 -10.645 1.00 77.25 103 ALA A C 1
ATOM 840 O O . ALA A 1 103 ? -2.890 -7.514 -11.782 1.00 77.25 103 ALA A O 1
ATOM 841 N N . LEU A 1 104 ? -1.424 -6.527 -10.391 1.00 84.75 104 LEU A N 1
ATOM 842 C CA . LEU A 1 104 ? -0.415 -6.363 -11.429 1.00 84.75 104 LEU A CA 1
ATOM 843 C C . LEU A 1 104 ? 0.107 -7.749 -11.850 1.00 84.75 104 LEU A C 1
ATOM 845 O O . LEU A 1 104 ? 0.413 -8.570 -10.980 1.00 84.75 104 LEU A O 1
ATOM 849 N N . PRO A 1 105 ? 0.223 -8.031 -13.161 1.00 88.25 105 PRO A N 1
ATOM 850 C CA . PRO A 1 105 ? 0.861 -9.250 -13.635 1.00 88.25 105 PRO A CA 1
ATOM 851 C C . PRO A 1 105 ? 2.276 -9.373 -13.069 1.00 88.25 105 PRO A C 1
ATOM 853 O O . PRO A 1 105 ? 2.980 -8.375 -12.921 1.00 88.25 105 PRO A O 1
ATOM 856 N N . HIS A 1 106 ? 2.735 -10.598 -12.825 1.00 89.00 106 HIS A N 1
ATOM 857 C CA . HIS A 1 106 ? 4.055 -10.839 -12.237 1.00 89.00 106 HIS A CA 1
ATOM 858 C C . HIS A 1 106 ? 5.202 -10.194 -13.040 1.00 89.00 106 HIS A C 1
ATOM 860 O O . HIS A 1 106 ? 6.140 -9.655 -12.459 1.00 89.00 106 HIS A O 1
ATOM 866 N N . GLY A 1 107 ? 5.103 -10.172 -14.375 1.00 91.81 107 GLY A N 1
ATOM 867 C CA . GLY A 1 107 ? 6.065 -9.466 -15.229 1.00 91.81 107 GLY A CA 1
ATOM 868 C C . GLY A 1 107 ? 6.112 -7.956 -14.970 1.00 91.81 107 GLY A C 1
ATOM 869 O O . GLY A 1 107 ? 7.198 -7.386 -14.906 1.00 91.81 107 GLY A O 1
ATOM 870 N N . VAL A 1 108 ? 4.950 -7.334 -14.745 1.00 94.62 108 VAL A N 1
ATOM 871 C CA . VAL A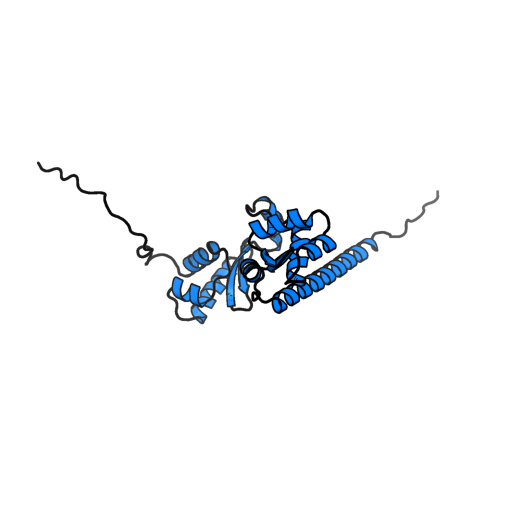 1 108 ? 4.820 -5.903 -14.430 1.00 94.62 108 VAL A CA 1
ATOM 872 C C . VAL A 1 108 ? 5.343 -5.607 -13.022 1.00 94.62 108 VAL A C 1
ATOM 874 O O . VAL A 1 108 ? 6.073 -4.638 -12.844 1.00 94.62 108 VAL A O 1
ATOM 877 N N . LEU A 1 109 ? 5.049 -6.470 -12.042 1.00 93.38 109 LEU A N 1
ATOM 878 C CA . LEU A 1 109 ? 5.589 -6.354 -10.681 1.00 93.38 109 LEU A CA 1
ATOM 879 C C . LEU A 1 109 ? 7.117 -6.438 -10.654 1.00 93.38 109 LEU A C 1
ATOM 881 O O . LEU A 1 109 ? 7.758 -5.638 -9.981 1.00 93.38 109 LEU A O 1
ATOM 885 N N . LYS A 1 110 ? 7.712 -7.364 -11.417 1.00 93.25 110 LYS A N 1
ATOM 886 C CA . LYS A 1 110 ? 9.175 -7.460 -11.538 1.00 93.25 110 LYS A CA 1
ATOM 887 C C . LYS A 1 110 ? 9.782 -6.174 -12.091 1.00 93.25 110 LYS A C 1
ATOM 889 O O . LYS A 1 110 ? 10.780 -5.699 -11.568 1.00 93.25 110 LYS A O 1
ATOM 894 N N . THR A 1 111 ? 9.162 -5.600 -13.116 1.00 96.50 111 THR A N 1
ATOM 895 C CA . THR A 1 111 ? 9.615 -4.343 -13.722 1.00 96.50 111 THR A CA 1
ATOM 896 C C . THR A 1 111 ? 9.458 -3.163 -12.765 1.00 96.50 111 THR A C 1
ATOM 898 O O . THR A 1 111 ? 10.379 -2.359 -12.655 1.00 96.50 111 THR A O 1
ATOM 901 N N . LEU A 1 112 ? 8.367 -3.107 -11.994 1.00 96.12 112 LEU A N 1
ATOM 902 C CA . LEU A 1 112 ? 8.200 -2.127 -10.919 1.00 96.12 112 LEU A CA 1
ATOM 903 C C . LEU A 1 112 ? 9.305 -2.247 -9.865 1.00 96.12 112 LEU A C 1
ATOM 905 O O . LEU A 1 112 ? 9.903 -1.241 -9.502 1.00 96.12 112 LEU A O 1
ATOM 909 N N . ALA A 1 113 ? 9.609 -3.466 -9.415 1.00 94.62 113 ALA A N 1
ATOM 910 C CA . ALA A 1 113 ? 10.668 -3.707 -8.440 1.00 94.62 113 ALA A CA 1
ATOM 911 C C . ALA A 1 113 ? 12.048 -3.283 -8.971 1.00 94.62 113 ALA A C 1
ATOM 913 O O . ALA A 1 113 ? 12.825 -2.682 -8.235 1.00 94.62 113 ALA A O 1
ATOM 914 N N . THR A 1 114 ? 12.341 -3.536 -10.254 1.00 95.44 114 THR A N 1
ATOM 915 C CA . THR A 1 114 ? 13.571 -3.056 -10.905 1.00 95.44 114 THR A CA 1
ATOM 916 C C . THR A 1 114 ? 13.653 -1.529 -10.882 1.00 95.44 114 THR A C 1
ATOM 918 O O . THR A 1 114 ? 14.675 -0.988 -10.473 1.00 95.44 114 THR A O 1
ATOM 921 N N . ILE A 1 115 ? 12.583 -0.827 -11.266 1.00 96.38 115 ILE A N 1
ATOM 922 C CA . ILE A 1 115 ? 12.561 0.644 -11.261 1.00 96.38 115 ILE A CA 1
ATOM 923 C C . ILE A 1 115 ? 12.734 1.177 -9.835 1.00 96.38 115 ILE A C 1
ATOM 925 O O . ILE A 1 115 ? 13.604 2.007 -9.603 1.00 96.38 115 ILE A O 1
ATOM 929 N N . ALA A 1 116 ? 11.968 0.659 -8.872 1.00 95.62 116 ALA A N 1
ATOM 930 C CA . ALA A 1 116 ? 12.020 1.085 -7.475 1.00 95.62 116 ALA A CA 1
ATOM 931 C C . ALA A 1 116 ? 13.408 0.894 -6.841 1.00 95.62 116 ALA A C 1
ATOM 933 O O . ALA A 1 116 ? 13.852 1.727 -6.056 1.00 95.62 116 ALA A O 1
ATOM 934 N N . TYR A 1 117 ? 14.113 -0.184 -7.192 1.00 95.31 117 TYR A N 1
ATOM 935 C CA . TYR A 1 117 ? 15.436 -0.476 -6.642 1.00 95.31 117 TYR A CA 1
ATOM 936 C C . TYR A 1 117 ? 16.558 0.372 -7.264 1.00 95.31 117 TYR A C 1
ATOM 938 O O . TYR A 1 117 ? 17.486 0.774 -6.559 1.00 95.31 117 TYR A O 1
ATOM 946 N N . TYR A 1 118 ? 16.488 0.632 -8.574 1.00 95.12 118 TYR A N 1
ATOM 947 C CA . TYR A 1 118 ? 17.543 1.320 -9.329 1.00 95.12 118 TYR A CA 1
ATOM 948 C C . TYR A 1 118 ? 17.226 2.785 -9.657 1.00 95.12 118 TYR A C 1
ATOM 950 O O . TYR A 1 118 ? 17.944 3.390 -10.449 1.00 95.12 118 TYR A O 1
ATOM 958 N N . GLN A 1 119 ? 16.166 3.366 -9.090 1.00 94.06 119 GLN A N 1
ATOM 959 C CA . GLN A 1 119 ? 15.833 4.764 -9.351 1.00 94.06 119 GLN A CA 1
ATOM 960 C C . GLN A 1 119 ? 16.923 5.729 -8.844 1.00 94.06 119 GLN A C 1
ATOM 962 O O . GLN A 1 119 ? 17.469 5.510 -7.759 1.00 94.06 119 GLN A O 1
ATOM 967 N N . PRO A 1 120 ? 17.206 6.824 -9.572 1.00 95.25 120 PRO A N 1
ATOM 968 C CA . PRO A 1 120 ? 16.671 7.174 -10.895 1.00 95.25 120 PRO A CA 1
ATOM 969 C C . PRO A 1 120 ? 17.214 6.259 -12.012 1.00 95.25 120 PRO A C 1
ATOM 971 O O . PRO A 1 120 ? 18.424 6.135 -12.180 1.00 95.25 120 PRO A O 1
ATOM 974 N N . LEU A 1 121 ? 16.325 5.641 -12.802 1.00 95.31 121 LEU A N 1
ATOM 975 C CA . LEU A 1 121 ? 16.698 4.611 -13.786 1.00 95.31 121 LEU A CA 1
ATOM 976 C C . LEU A 1 121 ? 16.429 5.077 -15.228 1.00 95.31 121 LEU A C 1
ATOM 978 O O . LEU A 1 121 ? 15.276 5.356 -15.551 1.00 95.31 121 LEU A O 1
ATOM 982 N N . PRO A 1 122 ? 17.422 5.112 -16.135 1.00 95.38 122 PRO A N 1
ATOM 983 C CA . PRO A 1 122 ? 17.181 5.397 -17.549 1.00 95.38 122 PRO A CA 1
ATOM 984 C C . PRO A 1 122 ? 16.333 4.317 -18.236 1.00 95.38 122 PRO A C 1
ATOM 986 O O . PRO A 1 122 ? 16.499 3.119 -17.990 1.00 95.38 122 PRO A O 1
ATOM 989 N N . MET A 1 123 ? 15.475 4.719 -19.176 1.00 94.38 123 MET A N 1
ATOM 990 C CA . MET A 1 123 ? 14.600 3.799 -19.908 1.00 94.38 123 MET A CA 1
ATOM 991 C C . MET A 1 123 ? 15.384 2.773 -20.739 1.00 94.38 123 MET A C 1
ATOM 993 O O . MET A 1 123 ? 14.991 1.611 -20.828 1.00 94.38 123 MET A O 1
ATOM 997 N N . SER A 1 124 ? 16.524 3.176 -21.304 1.00 93.12 124 SER A N 1
ATOM 998 C CA . SER A 1 124 ? 17.448 2.278 -22.009 1.00 93.12 124 SER A CA 1
ATOM 999 C C . SER A 1 124 ? 17.980 1.171 -21.095 1.00 93.12 124 SER A C 1
ATOM 1001 O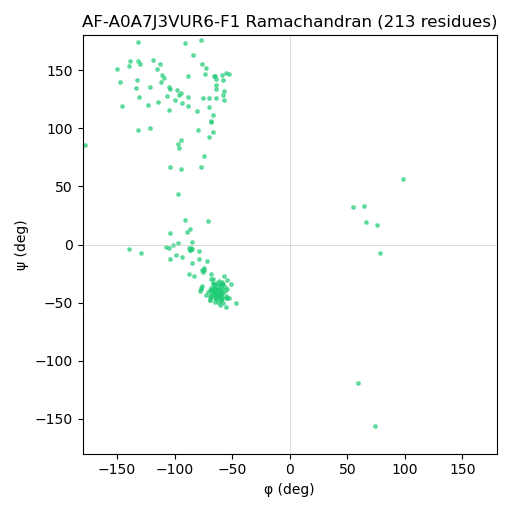 O . SER A 1 124 ? 17.989 0.003 -21.481 1.00 93.12 124 SER A O 1
ATOM 1003 N N . SER A 1 125 ? 18.353 1.511 -19.859 1.00 94.38 125 SER A N 1
ATOM 1004 C CA . SER A 1 125 ? 18.811 0.547 -18.855 1.00 94.38 125 SER A CA 1
ATOM 1005 C C . SER A 1 125 ? 17.690 -0.403 -18.435 1.00 94.38 125 SER A C 1
ATOM 1007 O O . SER A 1 125 ? 17.917 -1.606 -18.320 1.00 94.38 125 SER A O 1
ATOM 1009 N N . LEU A 1 126 ? 16.458 0.096 -18.268 1.00 95.50 126 LEU A N 1
ATOM 1010 C CA . LEU A 1 126 ? 15.312 -0.773 -17.990 1.00 95.50 126 LEU A CA 1
ATOM 1011 C C . LEU A 1 126 ? 15.078 -1.777 -19.128 1.00 95.50 126 LEU A C 1
ATOM 1013 O O . LEU A 1 126 ? 14.856 -2.961 -18.865 1.00 95.50 126 LEU A O 1
ATOM 1017 N N . ALA A 1 127 ? 15.137 -1.314 -20.379 1.00 94.12 127 ALA A N 1
ATOM 1018 C CA . ALA A 1 127 ? 14.986 -2.166 -21.555 1.00 94.12 127 ALA A CA 1
ATOM 1019 C C . ALA A 1 127 ? 16.082 -3.242 -21.627 1.00 94.12 127 ALA A C 1
ATOM 1021 O O . ALA A 1 127 ? 15.773 -4.392 -21.932 1.00 94.12 127 ALA A O 1
ATOM 1022 N N . ALA A 1 128 ? 17.324 -2.909 -21.260 1.00 93.88 128 ALA A N 1
ATOM 1023 C CA . ALA A 1 128 ? 18.417 -3.877 -21.175 1.00 93.88 128 ALA A CA 1
ATOM 1024 C C . ALA A 1 128 ? 18.175 -4.954 -20.097 1.00 93.88 128 ALA A C 1
ATOM 1026 O O . ALA A 1 128 ? 18.447 -6.128 -20.330 1.00 93.88 128 ALA A O 1
ATOM 1027 N N . ILE A 1 129 ? 17.614 -4.584 -18.937 1.00 93.19 129 ILE A N 1
ATOM 1028 C CA . ILE A 1 129 ? 17.374 -5.516 -17.818 1.00 93.19 129 ILE A CA 1
ATOM 1029 C C . ILE A 1 129 ? 16.132 -6.398 -18.042 1.00 93.19 129 ILE A C 1
ATOM 1031 O O . ILE A 1 129 ? 16.117 -7.572 -17.669 1.00 93.19 129 ILE A O 1
ATOM 1035 N N . ARG A 1 130 ? 15.042 -5.837 -18.583 1.00 94.12 130 ARG A N 1
ATOM 1036 C CA . ARG A 1 130 ? 13.728 -6.512 -18.674 1.00 94.12 130 ARG A CA 1
ATOM 1037 C C . ARG A 1 130 ? 13.390 -7.029 -20.074 1.00 94.12 130 ARG A C 1
ATOM 1039 O O . ARG A 1 130 ? 12.457 -7.822 -20.207 1.00 94.12 130 ARG A O 1
ATOM 1046 N N . GLY A 1 131 ? 14.137 -6.618 -21.096 1.00 92.31 131 GLY A N 1
ATOM 1047 C CA . GLY A 1 131 ? 13.951 -7.037 -22.482 1.00 92.31 131 GLY A CA 1
ATOM 1048 C C . GLY A 1 131 ? 12.728 -6.410 -23.159 1.00 92.31 131 GLY A C 1
ATOM 1049 O O . GLY A 1 131 ? 12.232 -5.352 -22.769 1.00 92.31 131 GLY A O 1
ATOM 1050 N N . LYS A 1 132 ? 12.221 -7.093 -24.194 1.00 90.62 132 LYS A N 1
ATOM 1051 C CA . LYS A 1 132 ? 11.208 -6.584 -25.142 1.00 90.62 132 LYS A CA 1
ATOM 1052 C C . LYS A 1 132 ? 9.913 -6.051 -24.514 1.00 90.62 132 LYS A C 1
ATOM 1054 O O . LYS A 1 132 ? 9.298 -5.137 -25.056 1.00 90.62 132 LYS A O 1
ATOM 1059 N N . ASP A 1 133 ? 9.499 -6.591 -23.369 1.00 92.88 133 ASP A N 1
ATOM 1060 C CA . ASP A 1 133 ? 8.234 -6.217 -22.726 1.00 92.88 133 ASP A CA 1
ATOM 1061 C C . ASP A 1 133 ? 8.350 -4.995 -21.802 1.00 92.88 133 ASP A C 1
ATOM 1063 O O . ASP A 1 133 ? 7.326 -4.510 -21.313 1.00 92.88 133 ASP A O 1
ATOM 1067 N N . ALA A 1 134 ? 9.561 -4.465 -21.587 1.00 94.31 134 ALA A N 1
ATOM 1068 C CA . ALA A 1 134 ? 9.819 -3.349 -20.676 1.00 94.31 134 ALA A CA 1
ATOM 1069 C C . ALA A 1 134 ? 8.924 -2.136 -20.964 1.00 94.31 134 ALA A C 1
ATOM 1071 O O . ALA A 1 134 ? 8.299 -1.597 -20.053 1.00 94.31 134 ALA A O 1
ATOM 1072 N N . TYR A 1 135 ? 8.789 -1.751 -22.237 1.00 94.38 135 TYR A N 1
ATOM 1073 C CA . TYR A 1 135 ? 7.965 -0.612 -22.654 1.00 94.38 135 TYR A CA 1
ATOM 1074 C C . TYR A 1 135 ? 6.477 -0.823 -22.361 1.00 94.38 135 TYR A C 1
ATOM 1076 O O . TYR A 1 135 ? 5.813 0.072 -21.840 1.00 94.38 135 TYR A O 1
ATOM 1084 N N . ARG A 1 136 ? 5.942 -2.014 -22.663 1.00 95.62 136 ARG A N 1
ATOM 1085 C CA . ARG A 1 136 ? 4.533 -2.350 -22.404 1.00 95.62 136 ARG A CA 1
ATOM 1086 C C . ARG A 1 136 ? 4.242 -2.341 -20.905 1.00 95.62 136 ARG A C 1
ATOM 1088 O O . ARG A 1 136 ? 3.226 -1.811 -20.473 1.00 95.62 136 ARG A O 1
ATOM 1095 N N . GLN A 1 137 ? 5.140 -2.926 -20.119 1.00 96.44 137 GLN A N 1
ATOM 1096 C CA . GLN A 1 137 ? 5.003 -3.007 -18.668 1.00 96.44 137 GLN A CA 1
ATOM 1097 C C . GLN A 1 137 ? 5.138 -1.628 -18.018 1.00 96.44 137 GLN A C 1
ATOM 1099 O O . GLN A 1 137 ? 4.360 -1.318 -17.122 1.00 96.44 137 GLN A O 1
ATOM 1104 N N . LEU A 1 138 ? 6.047 -0.778 -18.508 1.00 96.00 138 LEU A N 1
ATOM 1105 C CA . LEU A 1 138 ? 6.168 0.604 -18.052 1.00 96.00 138 LEU A CA 1
ATOM 1106 C C . LEU A 1 138 ? 4.884 1.401 -18.306 1.00 96.00 138 LEU A C 1
ATOM 1108 O O . LEU A 1 138 ? 4.431 2.084 -17.397 1.00 96.00 138 LEU A O 1
ATOM 1112 N N . ARG A 1 139 ? 4.260 1.280 -19.488 1.00 95.12 139 ARG A N 1
ATOM 1113 C CA . ARG A 1 139 ? 2.982 1.963 -19.777 1.00 95.12 139 ARG A CA 1
ATOM 1114 C C . ARG A 1 139 ? 1.914 1.636 -18.735 1.00 95.12 139 ARG A C 1
ATOM 1116 O O . ARG A 1 139 ? 1.319 2.548 -18.181 1.00 95.12 139 ARG A O 1
ATOM 1123 N N . ILE A 1 140 ? 1.768 0.357 -18.381 1.00 94.75 140 ILE A N 1
ATOM 1124 C CA . ILE A 1 140 ? 0.835 -0.082 -17.330 1.00 94.75 140 ILE A CA 1
ATOM 1125 C C . ILE A 1 140 ? 1.178 0.566 -15.979 1.00 94.75 140 ILE A C 1
ATOM 1127 O O . ILE A 1 140 ? 0.280 0.955 -15.238 1.00 94.75 140 ILE A O 1
ATOM 1131 N N . LEU A 1 141 ? 2.464 0.672 -15.628 1.00 95.75 141 LEU A N 1
ATOM 1132 C CA . LEU A 1 141 ? 2.898 1.277 -14.362 1.00 95.75 141 LEU A CA 1
ATOM 1133 C C . LEU A 1 141 ? 2.643 2.787 -14.307 1.00 95.75 141 LEU A C 1
ATOM 1135 O O . LEU A 1 141 ? 2.247 3.287 -13.253 1.00 95.75 141 LEU A O 1
ATOM 1139 N N . VAL A 1 142 ? 2.828 3.481 -15.429 1.00 95.56 142 VAL A N 1
ATOM 1140 C CA . VAL A 1 142 ? 2.538 4.914 -15.571 1.00 95.56 142 VAL A CA 1
ATOM 1141 C C . VAL A 1 142 ? 1.029 5.167 -15.535 1.00 95.56 142 VAL A C 1
ATOM 1143 O O . VAL A 1 142 ? 0.579 6.021 -14.782 1.00 95.56 142 VAL A O 1
ATOM 1146 N N . GLU A 1 143 ? 0.224 4.371 -16.248 1.00 93.56 143 GLU A N 1
ATOM 1147 C CA . GLU A 1 143 ? -1.250 4.434 -16.203 1.00 93.56 143 GLU A CA 1
ATOM 1148 C C . GLU A 1 143 ? -1.802 4.195 -14.790 1.00 93.56 143 GLU A C 1
ATOM 1150 O O . GLU A 1 143 ? -2.806 4.778 -14.389 1.00 93.56 143 GLU A O 1
ATOM 1155 N N . ARG A 1 144 ? -1.132 3.340 -14.009 1.00 90.44 144 ARG A N 1
ATOM 1156 C CA . ARG A 1 144 ? -1.457 3.078 -12.598 1.00 90.44 144 ARG A CA 1
ATOM 1157 C C . ARG A 1 144 ? -0.948 4.167 -11.649 1.00 90.44 144 ARG A C 1
ATOM 1159 O O . ARG A 1 144 ? -1.205 4.064 -10.452 1.00 90.44 144 ARG A O 1
ATOM 1166 N N . GLY A 1 145 ? -0.195 5.147 -12.146 1.00 92.94 145 GLY A N 1
ATOM 1167 C CA . GLY A 1 145 ? 0.406 6.216 -11.355 1.00 92.94 145 GLY A CA 1
ATOM 1168 C C . GLY A 1 145 ? 1.482 5.746 -10.377 1.00 92.94 145 GLY A C 1
ATOM 1169 O O . GLY A 1 145 ? 1.751 6.455 -9.418 1.00 92.94 145 GLY A O 1
ATOM 1170 N N . LEU A 1 146 ? 2.074 4.559 -10.565 1.00 94.81 146 LEU A N 1
ATOM 1171 C CA . LEU A 1 146 ? 3.105 4.001 -9.668 1.00 94.81 146 LEU A CA 1
ATOM 1172 C C . LEU A 1 146 ? 4.521 4.449 -10.039 1.00 94.81 146 LEU A C 1
ATOM 1174 O O . LEU A 1 146 ? 5.415 4.447 -9.194 1.00 94.81 146 LEU A O 1
ATOM 1178 N N . VAL A 1 147 ? 4.720 4.795 -11.310 1.00 96.69 147 VAL A N 1
ATOM 1179 C CA . VAL A 1 147 ? 5.990 5.257 -11.869 1.00 96.69 147 VAL A CA 1
ATOM 1180 C C . VAL A 1 147 ? 5.730 6.509 -12.692 1.00 96.69 147 VAL A C 1
ATOM 1182 O O . VAL A 1 147 ? 4.736 6.586 -13.410 1.00 96.69 147 VAL A O 1
ATOM 1185 N N . GLU A 1 148 ? 6.649 7.457 -12.615 1.00 95.31 148 GLU A N 1
ATOM 1186 C CA . GLU A 1 148 ? 6.698 8.642 -13.460 1.00 95.31 148 GLU A CA 1
ATOM 1187 C C . GLU A 1 148 ? 7.919 8.604 -14.383 1.00 95.31 148 GLU A C 1
ATOM 1189 O O . GLU A 1 148 ? 8.924 7.936 -14.113 1.00 95.31 148 GLU A O 1
ATOM 1194 N N . THR A 1 149 ? 7.811 9.318 -15.502 1.00 95.00 149 THR A N 1
ATOM 1195 C CA . THR A 1 149 ? 8.863 9.411 -16.515 1.00 95.00 149 THR A CA 1
ATOM 1196 C C . THR A 1 149 ? 9.238 10.867 -16.736 1.00 95.00 149 THR A C 1
ATOM 1198 O O . THR A 1 149 ? 8.405 11.658 -17.176 1.00 95.00 149 THR A O 1
ATOM 1201 N N . GLU A 1 150 ? 10.498 11.209 -16.503 1.00 92.94 150 GLU A N 1
ATOM 1202 C CA . GLU A 1 150 ? 11.055 12.532 -16.777 1.00 92.94 150 GLU A CA 1
ATOM 1203 C C . GLU A 1 150 ? 11.908 12.476 -18.050 1.00 92.94 150 GLU A C 1
ATOM 1205 O O . GLU A 1 150 ? 12.710 11.558 -18.228 1.00 92.94 150 GLU A O 1
ATOM 1210 N N . LYS A 1 151 ? 11.754 13.435 -18.969 1.00 90.69 151 LYS A N 1
ATOM 1211 C CA . LYS A 1 151 ? 12.606 13.496 -20.166 1.00 90.69 151 LYS A CA 1
ATOM 1212 C C . LYS A 1 151 ? 13.990 14.024 -19.788 1.00 90.69 151 LYS A C 1
ATOM 1214 O O . LYS A 1 151 ? 14.100 15.116 -19.248 1.00 90.69 151 LYS A O 1
ATOM 1219 N N . SER A 1 152 ? 15.037 13.279 -20.132 1.00 86.12 152 SER A N 1
ATOM 1220 C CA . SER A 1 152 ? 16.430 13.693 -19.952 1.00 86.12 152 SER A CA 1
ATOM 1221 C C . SER A 1 152 ? 17.206 13.438 -21.245 1.00 86.12 152 SER A C 1
ATOM 1223 O O . SER A 1 152 ? 17.593 12.310 -21.569 1.00 86.12 152 SER A O 1
ATOM 1225 N N . GLY A 1 153 ? 17.367 14.496 -22.044 1.00 84.88 153 GLY A N 1
ATOM 1226 C CA . GLY A 1 153 ? 18.009 14.425 -23.356 1.00 84.88 153 GLY A CA 1
ATOM 1227 C C . GLY A 1 153 ? 17.298 13.454 -24.306 1.00 84.88 153 GLY A C 1
ATOM 1228 O O . GLY A 1 153 ? 16.129 13.634 -24.639 1.00 84.88 153 GLY A O 1
ATOM 1229 N N . ARG A 1 154 ? 18.019 12.417 -24.756 1.00 81.25 154 ARG A N 1
ATOM 1230 C CA . ARG A 1 154 ? 17.534 11.415 -25.729 1.00 81.25 154 ARG A CA 1
ATOM 1231 C C . ARG A 1 154 ? 16.798 10.234 -25.087 1.00 81.25 154 ARG A C 1
ATOM 1233 O O . ARG A 1 154 ? 16.340 9.348 -25.804 1.00 81.25 154 ARG A O 1
ATOM 1240 N N . THR A 1 155 ? 16.714 10.187 -23.760 1.00 85.50 155 THR A N 1
ATOM 1241 C CA . THR A 1 155 ? 16.069 9.099 -23.015 1.00 85.50 155 THR A CA 1
ATOM 1242 C C . THR A 1 155 ? 15.117 9.654 -21.957 1.00 85.50 155 THR A C 1
ATOM 1244 O O . THR A 1 155 ? 15.011 10.863 -21.747 1.00 85.50 155 THR A O 1
ATOM 1247 N N . SER A 1 156 ? 14.386 8.764 -21.298 1.00 92.00 156 SER A N 1
ATOM 1248 C CA . SER A 1 156 ? 13.551 9.105 -20.149 1.00 92.00 156 SER A CA 1
ATOM 1249 C C . SER A 1 156 ? 14.128 8.474 -18.892 1.00 92.00 156 SER A C 1
ATOM 1251 O O . SER A 1 156 ? 14.588 7.335 -18.929 1.00 92.00 156 SER A O 1
ATOM 1253 N N . VAL A 1 157 ? 14.105 9.207 -17.788 1.00 96.12 157 VAL A N 1
ATOM 1254 C CA . VAL A 1 157 ? 14.483 8.736 -16.457 1.00 96.12 157 VAL A CA 1
ATOM 1255 C C . VAL A 1 157 ? 13.214 8.352 -15.707 1.00 96.12 157 VAL A C 1
ATOM 1257 O O . VAL A 1 157 ? 12.223 9.077 -15.728 1.00 96.12 157 VAL A O 1
ATOM 1260 N N . LEU A 1 158 ? 13.240 7.186 -15.077 1.00 96.81 158 LEU A N 1
ATOM 1261 C CA . LEU A 1 158 ? 12.111 6.568 -14.395 1.00 96.81 158 LEU A CA 1
ATOM 1262 C C . LEU A 1 158 ? 12.278 6.703 -12.880 1.00 96.81 158 LEU A C 1
ATOM 1264 O O . LEU A 1 158 ? 13.366 6.433 -12.355 1.00 96.81 158 LEU A O 1
ATOM 1268 N N . ARG A 1 159 ? 11.196 7.074 -12.187 1.00 96.62 159 ARG A N 1
ATOM 1269 C CA . ARG A 1 159 ? 11.123 7.163 -10.718 1.00 96.62 159 ARG A CA 1
ATOM 1270 C C . ARG A 1 159 ? 9.785 6.646 -10.196 1.00 96.62 159 ARG A C 1
ATOM 1272 O O . ARG A 1 159 ? 8.790 6.653 -10.916 1.00 96.62 159 ARG A O 1
ATOM 1279 N N . THR A 1 160 ? 9.754 6.170 -8.957 1.00 96.81 160 THR A N 1
ATOM 1280 C CA . THR A 1 160 ? 8.514 5.851 -8.243 1.00 96.81 160 THR A CA 1
ATOM 1281 C C . THR A 1 160 ? 7.812 7.128 -7.810 1.00 96.81 160 THR A C 1
ATOM 1283 O O . THR A 1 160 ? 8.466 8.108 -7.467 1.00 96.81 160 THR A O 1
ATOM 1286 N N . THR A 1 161 ? 6.485 7.108 -7.789 1.00 96.06 161 THR A N 1
ATOM 1287 C CA . THR A 1 161 ? 5.677 8.266 -7.389 1.00 96.06 161 THR A CA 1
ATOM 1288 C C . THR A 1 161 ? 5.356 8.271 -5.892 1.00 96.06 161 THR A C 1
ATOM 1290 O O . THR A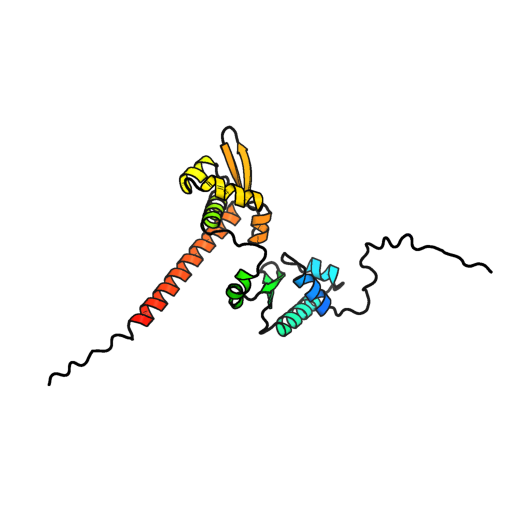 1 161 ? 5.540 7.277 -5.185 1.00 96.06 161 THR A O 1
ATOM 1293 N N . GLN A 1 162 ? 4.741 9.359 -5.419 1.00 90.00 162 GLN A N 1
ATOM 1294 C CA . GLN A 1 162 ? 4.174 9.422 -4.068 1.00 90.00 162 GLN A CA 1
ATOM 1295 C C . GLN A 1 162 ? 3.111 8.339 -3.820 1.00 90.00 162 GLN A C 1
ATOM 1297 O O . GLN A 1 162 ? 3.018 7.800 -2.722 1.00 90.00 162 GLN A O 1
ATOM 1302 N N . LEU A 1 163 ? 2.333 7.971 -4.845 1.00 88.81 163 LEU A N 1
ATOM 1303 C CA . LEU A 1 163 ? 1.334 6.909 -4.726 1.00 88.81 163 LEU A CA 1
ATOM 1304 C C . LEU A 1 163 ? 1.980 5.559 -4.391 1.00 88.81 163 LEU A C 1
ATOM 1306 O O . LEU A 1 163 ? 1.427 4.799 -3.600 1.00 88.81 163 LEU A O 1
ATOM 1310 N N . PHE A 1 164 ? 3.145 5.260 -4.974 1.00 93.38 164 PHE A N 1
ATOM 1311 C CA . PHE A 1 164 ? 3.911 4.071 -4.610 1.00 93.38 164 PHE A CA 1
ATOM 1312 C C . PHE A 1 164 ? 4.293 4.121 -3.126 1.00 93.38 164 PHE A C 1
ATOM 1314 O O . PHE A 1 164 ? 3.990 3.190 -2.385 1.00 93.38 164 PHE A O 1
ATOM 1321 N N . ALA A 1 165 ? 4.897 5.223 -2.683 1.00 89.06 165 ALA A N 1
ATOM 1322 C CA . ALA A 1 165 ? 5.346 5.392 -1.304 1.00 89.06 165 ALA A CA 1
ATOM 1323 C C . ALA A 1 165 ? 4.202 5.180 -0.290 1.00 89.06 165 ALA A C 1
ATOM 1325 O O . ALA A 1 165 ? 4.331 4.379 0.636 1.00 89.06 165 ALA A O 1
ATOM 1326 N N . ASP A 1 166 ? 3.036 5.779 -0.552 1.00 82.62 166 ASP A N 1
ATOM 1327 C CA . ASP A 1 166 ? 1.826 5.616 0.258 1.00 82.62 166 ASP A CA 1
ATOM 1328 C C . ASP A 1 166 ? 1.342 4.158 0.322 1.00 82.62 166 ASP A C 1
ATOM 1330 O O . ASP A 1 166 ? 0.969 3.674 1.392 1.00 82.62 166 ASP A O 1
ATOM 1334 N N . LEU A 1 167 ? 1.329 3.455 -0.819 1.00 83.75 167 LEU A N 1
ATOM 1335 C CA . LEU A 1 167 ? 0.864 2.065 -0.908 1.00 83.75 167 LEU A CA 1
ATOM 1336 C C . LEU A 1 167 ? 1.770 1.096 -0.150 1.00 83.75 167 LEU A C 1
ATOM 1338 O O . LEU A 1 167 ? 1.288 0.094 0.376 1.00 83.75 167 LEU A O 1
ATOM 1342 N N . PHE A 1 168 ? 3.069 1.382 -0.113 1.00 85.94 168 PHE A N 1
ATOM 1343 C CA . PHE A 1 168 ? 4.058 0.550 0.563 1.00 85.94 168 PHE A CA 1
ATOM 1344 C C . PHE A 1 168 ? 4.413 1.042 1.972 1.00 85.94 168 PHE A C 1
ATOM 1346 O O . PHE A 1 168 ? 5.227 0.409 2.640 1.00 85.94 168 PHE A O 1
ATOM 1353 N N . GLY A 1 169 ? 3.789 2.130 2.436 1.00 82.94 169 GLY A N 1
ATOM 1354 C CA . GLY A 1 169 ? 3.994 2.673 3.777 1.00 82.94 169 GLY A CA 1
ATOM 1355 C C . GLY A 1 169 ? 5.415 3.181 4.017 1.00 82.94 169 GLY A C 1
ATOM 1356 O O . GLY A 1 169 ? 5.921 3.065 5.127 1.00 82.94 169 GLY A O 1
ATOM 1357 N N . VAL A 1 170 ? 6.070 3.709 2.983 1.00 87.56 170 VAL A N 1
ATOM 1358 C CA . VAL A 1 170 ? 7.427 4.264 3.070 1.00 87.56 170 VAL A CA 1
ATOM 1359 C C . VAL A 1 170 ? 7.428 5.737 2.701 1.00 87.56 170 VAL A C 1
ATOM 1361 O O . VAL A 1 170 ? 6.534 6.219 2.012 1.00 87.56 170 VAL A O 1
ATOM 1364 N N . GLU A 1 171 ? 8.453 6.461 3.132 1.00 85.12 171 GLU A N 1
ATOM 1365 C CA . GLU A 1 171 ? 8.704 7.807 2.624 1.00 85.12 171 GLU A CA 1
ATOM 1366 C C . GLU A 1 171 ? 9.068 7.752 1.136 1.00 85.12 171 GLU A C 1
ATOM 1368 O O . GLU A 1 171 ? 9.739 6.813 0.696 1.00 85.12 171 GLU A O 1
ATOM 1373 N N . ASN A 1 172 ? 8.657 8.761 0.363 1.00 88.31 172 ASN A N 1
ATOM 1374 C CA . ASN A 1 172 ? 8.967 8.865 -1.065 1.00 88.31 172 ASN A CA 1
ATOM 1375 C C . ASN A 1 172 ? 10.411 9.340 -1.284 1.00 88.31 172 ASN A C 1
ATOM 1377 O O . ASN A 1 172 ? 10.676 10.456 -1.726 1.00 88.31 172 ASN A O 1
ATOM 1381 N N . ASN A 1 173 ? 11.348 8.482 -0.903 1.00 91.00 173 ASN A N 1
ATOM 1382 C CA . ASN A 1 173 ? 12.773 8.725 -0.948 1.00 91.00 173 ASN A CA 1
ATOM 1383 C C . ASN A 1 173 ? 13.464 7.489 -1.573 1.00 91.00 173 ASN A C 1
ATOM 1385 O O . ASN A 1 173 ? 13.145 6.350 -1.219 1.00 91.00 173 ASN A O 1
ATOM 1389 N N . PRO A 1 174 ? 14.407 7.658 -2.519 1.00 91.19 174 PRO A N 1
ATOM 1390 C CA . PRO A 1 174 ? 15.062 6.526 -3.177 1.00 91.19 174 PRO A CA 1
ATOM 1391 C C . PRO A 1 174 ? 15.715 5.521 -2.218 1.00 91.19 174 PRO A C 1
ATOM 1393 O O . PRO A 1 174 ? 15.636 4.312 -2.440 1.00 91.19 174 PRO A O 1
ATOM 1396 N N . GLN A 1 175 ? 16.333 5.995 -1.137 1.00 91.25 175 GLN A N 1
ATOM 1397 C CA . GLN A 1 175 ? 17.027 5.168 -0.154 1.00 91.25 175 GLN A CA 1
ATOM 1398 C C . GLN A 1 175 ? 16.049 4.305 0.656 1.00 91.25 175 GLN A C 1
ATOM 1400 O O . GLN A 1 175 ? 16.282 3.103 0.830 1.00 91.25 175 GLN A O 1
ATOM 1405 N N . THR A 1 176 ? 14.938 4.884 1.120 1.00 90.38 176 THR A N 1
ATOM 1406 C CA . THR A 1 176 ? 13.906 4.160 1.885 1.00 90.38 176 THR A CA 1
ATOM 1407 C C . THR A 1 176 ? 13.221 3.112 1.013 1.00 90.38 176 THR A C 1
ATOM 1409 O O . THR A 1 176 ? 13.079 1.958 1.427 1.00 90.38 176 THR A O 1
ATOM 1412 N N . VAL A 1 177 ? 12.893 3.467 -0.232 1.00 91.81 177 VAL A N 1
ATOM 1413 C CA . VAL A 1 177 ? 12.310 2.552 -1.221 1.00 91.81 177 VAL A CA 1
ATOM 1414 C C . VAL A 1 177 ? 13.266 1.398 -1.533 1.00 91.81 177 VAL A C 1
ATOM 1416 O O . VAL A 1 177 ? 12.859 0.235 -1.545 1.00 91.81 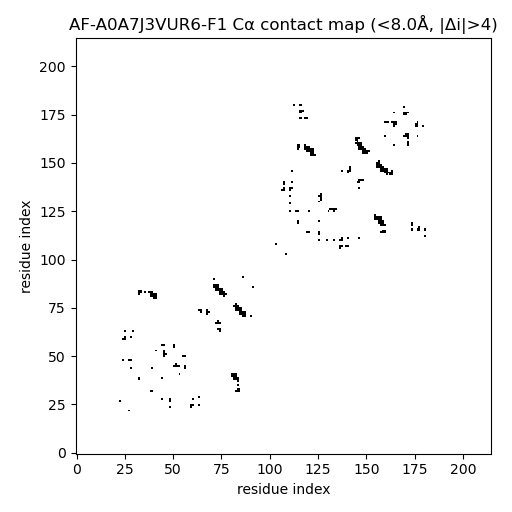177 VAL A O 1
ATOM 1419 N N . ARG A 1 178 ? 14.561 1.669 -1.720 1.00 92.50 178 ARG A N 1
ATOM 1420 C CA . ARG A 1 178 ? 15.554 0.613 -1.966 1.00 92.50 178 ARG A CA 1
ATOM 1421 C C . ARG A 1 178 ? 15.699 -0.335 -0.775 1.00 92.50 178 ARG A C 1
ATOM 1423 O O . ARG A 1 178 ? 15.798 -1.551 -0.963 1.00 92.50 178 ARG A O 1
ATOM 1430 N N . SER A 1 179 ? 15.684 0.204 0.445 1.00 90.50 179 SER A N 1
ATOM 1431 C CA . SER A 1 179 ? 15.700 -0.584 1.683 1.00 90.50 179 SER A CA 1
ATOM 1432 C C . SER A 1 179 ? 14.478 -1.501 1.785 1.00 90.50 179 SER A C 1
ATOM 1434 O O . SER A 1 179 ? 14.630 -2.697 2.035 1.00 90.50 179 SER A O 1
ATOM 1436 N N . LEU A 1 180 ? 13.278 -0.985 1.493 1.00 90.75 180 LEU A N 1
ATOM 1437 C CA . LEU A 1 180 ? 12.039 -1.766 1.440 1.00 90.75 180 LEU A CA 1
ATOM 1438 C C . LEU A 1 180 ? 12.153 -2.957 0.482 1.00 90.75 180 LEU A C 1
ATOM 1440 O O . LEU A 1 180 ? 11.909 -4.095 0.884 1.00 90.75 180 LEU A O 1
ATOM 1444 N N . ILE A 1 181 ? 12.550 -2.711 -0.770 1.00 90.81 181 ILE A N 1
ATOM 1445 C CA . ILE A 1 181 ? 12.664 -3.775 -1.776 1.00 90.81 181 ILE A CA 1
ATOM 1446 C C . ILE A 1 181 ? 13.694 -4.823 -1.340 1.00 90.81 181 ILE A C 1
ATOM 1448 O O . ILE A 1 181 ? 13.443 -6.023 -1.453 1.00 90.81 181 ILE A O 1
ATOM 1452 N N . SER A 1 182 ? 14.821 -4.389 -0.773 1.00 88.62 182 SER A N 1
ATOM 1453 C CA . SER A 1 182 ? 15.860 -5.294 -0.264 1.00 88.62 182 SER A CA 1
ATOM 1454 C C . SER A 1 182 ? 15.329 -6.192 0.863 1.00 88.62 182 SER A C 1
ATOM 1456 O O . SER A 1 182 ? 15.552 -7.404 0.847 1.00 88.62 182 SER A O 1
ATOM 1458 N N . LYS A 1 183 ? 14.561 -5.623 1.803 1.00 88.25 183 LYS A N 1
ATOM 1459 C CA . LYS A 1 183 ? 13.898 -6.367 2.887 1.00 88.25 183 LYS A CA 1
ATOM 1460 C C . LYS A 1 183 ? 12.885 -7.379 2.344 1.00 88.25 183 LYS A C 1
ATOM 1462 O O . LYS A 1 183 ? 12.889 -8.530 2.776 1.00 88.25 183 LYS A O 1
ATOM 1467 N N . MET A 1 184 ? 12.064 -6.984 1.369 1.00 86.69 184 MET A N 1
ATOM 1468 C CA . MET A 1 184 ? 11.072 -7.870 0.747 1.00 86.69 184 MET A CA 1
ATOM 1469 C C . MET A 1 184 ? 11.720 -9.060 0.026 1.00 86.69 184 MET A C 1
ATOM 1471 O O . MET A 1 184 ? 11.245 -10.192 0.149 1.00 86.69 184 MET A O 1
ATOM 1475 N N . ILE A 1 185 ? 12.830 -8.836 -0.687 1.00 82.81 185 ILE A N 1
ATOM 1476 C CA . ILE A 1 185 ? 13.587 -9.914 -1.344 1.00 82.81 185 ILE A CA 1
ATOM 1477 C C . ILE A 1 185 ? 14.142 -10.888 -0.296 1.00 82.81 185 ILE A C 1
ATOM 1479 O O . ILE A 1 185 ? 13.968 -12.100 -0.437 1.00 82.81 185 ILE A O 1
ATOM 1483 N N . ALA A 1 186 ? 14.739 -10.371 0.782 1.00 80.19 186 ALA A N 1
ATOM 1484 C CA . ALA A 1 186 ? 15.285 -11.195 1.860 1.00 80.19 186 ALA A CA 1
ATOM 1485 C C . ALA A 1 186 ? 14.206 -12.053 2.551 1.00 80.19 186 ALA A C 1
ATOM 1487 O O . ALA A 1 186 ? 14.426 -13.232 2.828 1.00 80.19 186 ALA A O 1
ATOM 1488 N N . GLN A 1 187 ? 13.017 -11.492 2.790 1.00 75.25 187 GLN A N 1
ATOM 1489 C CA . GLN A 1 187 ? 11.882 -12.216 3.377 1.00 75.25 187 GLN A CA 1
ATOM 1490 C C . GLN A 1 187 ? 11.338 -13.307 2.446 1.00 75.25 187 GLN A C 1
ATOM 1492 O O . GLN A 1 187 ? 11.038 -14.413 2.897 1.00 75.25 187 GLN A O 1
ATOM 1497 N N . THR A 1 188 ? 11.268 -13.024 1.144 1.00 73.31 188 THR A N 1
ATOM 1498 C CA . THR A 1 188 ? 10.785 -13.982 0.139 1.00 73.31 188 THR A CA 1
ATOM 1499 C C . THR A 1 188 ? 11.707 -15.203 0.042 1.00 73.31 188 THR A C 1
ATOM 1501 O O . THR A 1 188 ? 11.230 -16.333 -0.054 1.00 73.31 188 THR A O 1
ATOM 1504 N N . GLN A 1 189 ? 13.028 -15.002 0.128 1.00 69.19 189 GLN A N 1
ATOM 1505 C CA . GLN A 1 189 ? 13.997 -16.104 0.131 1.00 69.19 189 GLN A CA 1
ATOM 1506 C C . GLN A 1 189 ? 13.879 -16.971 1.393 1.00 69.19 189 GLN A C 1
ATOM 1508 O O . GLN A 1 189 ? 13.859 -18.194 1.281 1.00 69.19 189 GLN A O 1
ATOM 1513 N N . LYS A 1 190 ? 13.709 -16.365 2.578 1.00 61.06 190 LYS A N 1
ATOM 1514 C CA . LYS A 1 190 ? 13.498 -17.113 3.832 1.00 61.06 190 LYS A CA 1
ATOM 1515 C C . LYS A 1 190 ? 12.244 -17.991 3.784 1.00 61.06 190 LYS A C 1
ATOM 1517 O O . LYS A 1 190 ? 12.309 -19.168 4.125 1.00 61.06 190 LYS A O 1
ATOM 1522 N N . GLN A 1 191 ? 11.130 -17.455 3.283 1.00 58.88 191 GLN A N 1
ATOM 1523 C CA . GLN A 1 191 ? 9.882 -18.214 3.152 1.00 58.88 191 GLN A CA 1
ATOM 1524 C C . GLN A 1 191 ? 9.986 -19.349 2.128 1.00 58.88 191 GLN A C 1
ATOM 1526 O O . GLN A 1 191 ? 9.469 -20.436 2.384 1.00 58.88 191 GLN A O 1
ATOM 1531 N N . GLY A 1 192 ? 10.669 -19.129 0.997 1.00 54.84 192 GLY A N 1
ATOM 1532 C CA . GLY A 1 192 ? 10.907 -20.154 -0.027 1.00 54.84 192 GLY A CA 1
ATOM 1533 C C . GLY A 1 192 ? 11.795 -21.304 0.459 1.00 54.84 192 GLY A C 1
ATOM 1534 O O . GLY A 1 192 ? 11.536 -22.467 0.144 1.00 54.84 192 GLY A O 1
ATOM 1535 N N . ILE A 1 193 ? 12.803 -20.999 1.280 1.00 60.62 193 ILE A N 1
ATOM 1536 C CA . ILE A 1 193 ? 13.678 -22.000 1.904 1.00 60.62 193 ILE A CA 1
ATOM 1537 C C . ILE A 1 193 ? 12.897 -22.817 2.946 1.00 60.62 193 ILE A C 1
ATOM 1539 O O . ILE A 1 193 ? 12.915 -24.045 2.897 1.00 60.62 193 ILE A O 1
ATOM 1543 N N . GLU A 1 194 ? 12.132 -22.170 3.832 1.00 56.56 194 GLU A N 1
ATOM 1544 C CA . GLU A 1 194 ? 11.309 -22.865 4.836 1.00 56.56 194 GLU A CA 1
ATOM 1545 C C . GLU A 1 194 ? 10.204 -23.732 4.222 1.00 56.56 194 GLU A C 1
ATOM 1547 O O . GLU A 1 194 ? 9.947 -24.842 4.694 1.00 56.56 194 GLU A O 1
ATOM 1552 N N . THR A 1 195 ? 9.543 -23.261 3.161 1.00 57.69 195 THR A N 1
ATOM 1553 C CA . THR A 1 195 ? 8.554 -24.084 2.449 1.00 57.69 195 THR A CA 1
ATOM 1554 C C . THR A 1 195 ? 9.219 -25.268 1.763 1.00 57.69 195 THR A C 1
ATOM 1556 O O . THR A 1 195 ? 8.690 -26.373 1.863 1.00 57.69 195 THR A O 1
ATOM 1559 N N . SER A 1 196 ? 10.389 -25.097 1.149 1.00 58.19 196 SER A N 1
ATOM 1560 C CA . SER A 1 196 ? 11.126 -26.207 0.529 1.00 58.19 196 SER A CA 1
ATOM 1561 C C . SER A 1 196 ? 11.561 -27.264 1.555 1.00 58.19 196 SER A C 1
ATOM 1563 O O . SER A 1 196 ? 11.374 -28.459 1.325 1.00 58.19 196 SER A O 1
ATOM 1565 N N . LEU A 1 197 ? 12.035 -26.844 2.733 1.00 58.62 197 LEU A N 1
ATOM 1566 C CA . LEU A 1 197 ? 12.412 -27.739 3.838 1.00 58.62 197 LEU A CA 1
ATOM 1567 C C . LEU A 1 197 ? 11.211 -28.522 4.402 1.00 58.62 197 LEU A C 1
ATOM 1569 O O . LEU A 1 197 ? 11.312 -29.723 4.658 1.00 58.62 197 LEU A O 1
ATOM 1573 N N . LYS A 1 198 ? 10.041 -27.882 4.534 1.00 56.69 198 LYS A N 1
ATOM 1574 C CA . LYS A 1 198 ? 8.805 -28.544 4.998 1.00 56.69 198 LYS A CA 1
ATOM 1575 C C . LYS A 1 198 ? 8.273 -29.590 4.010 1.00 56.69 198 LYS A C 1
ATOM 1577 O O . LYS A 1 198 ? 7.718 -30.600 4.442 1.00 56.69 198 LYS A O 1
ATOM 1582 N N . HIS A 1 199 ? 8.440 -29.377 2.702 1.00 54.78 199 HIS A N 1
ATOM 1583 C CA . HIS A 1 199 ? 8.051 -30.360 1.683 1.00 54.78 199 HIS A CA 1
ATOM 1584 C C . HIS A 1 199 ? 9.053 -31.522 1.593 1.00 54.78 199 HIS A C 1
ATOM 1586 O O . HIS A 1 199 ? 8.631 -32.667 1.446 1.00 54.78 199 HIS A O 1
ATOM 1592 N N . ALA A 1 200 ? 10.353 -31.262 1.771 1.00 56.91 200 ALA A N 1
ATOM 1593 C CA . ALA A 1 200 ? 11.376 -32.309 1.812 1.00 56.91 200 ALA A CA 1
ATOM 1594 C C . ALA A 1 200 ? 11.200 -33.265 3.012 1.00 56.91 200 ALA A C 1
ATOM 1596 O O . ALA A 1 200 ? 11.323 -34.478 2.859 1.00 56.91 200 ALA A O 1
ATOM 1597 N N . SER A 1 201 ? 10.827 -32.747 4.189 1.00 54.38 201 SER A N 1
ATOM 1598 C CA . SER A 1 201 ? 10.608 -33.562 5.397 1.00 54.38 201 SER A CA 1
ATOM 1599 C C . SER A 1 201 ? 9.376 -34.489 5.307 1.00 54.38 201 SER A C 1
ATOM 1601 O O . SER A 1 201 ? 9.389 -35.590 5.854 1.00 54.38 201 SER A O 1
ATOM 1603 N N . LYS A 1 202 ? 8.332 -34.113 4.549 1.00 56.22 202 LYS A N 1
ATOM 1604 C CA . LYS A 1 202 ? 7.114 -34.933 4.360 1.00 56.22 202 LYS A CA 1
ATOM 1605 C C . LYS A 1 202 ? 7.278 -36.121 3.405 1.00 56.22 202 LYS A C 1
ATOM 1607 O O . LYS A 1 202 ? 6.498 -37.066 3.494 1.00 56.22 202 LYS A O 1
ATOM 1612 N N . ASN A 1 203 ? 8.268 -36.101 2.513 1.00 52.91 203 ASN A N 1
ATOM 1613 C CA . ASN A 1 203 ? 8.475 -37.184 1.544 1.00 52.91 203 ASN A CA 1
ATOM 1614 C C . ASN A 1 203 ? 9.304 -38.351 2.104 1.00 52.91 203 ASN A C 1
ATOM 1616 O O . ASN A 1 203 ? 9.255 -39.444 1.548 1.00 52.91 203 ASN A O 1
ATOM 1620 N N . ASN A 1 204 ? 10.008 -38.163 3.226 1.00 52.56 204 ASN A N 1
ATOM 1621 C CA . ASN A 1 204 ? 10.882 -39.193 3.798 1.00 52.56 204 ASN A CA 1
ATOM 1622 C C . ASN A 1 204 ? 10.163 -40.194 4.731 1.00 52.56 204 ASN A C 1
ATOM 1624 O O . ASN A 1 204 ? 10.773 -41.135 5.217 1.00 52.56 204 ASN A O 1
ATOM 1628 N N . THR A 1 205 ? 8.863 -40.017 4.991 1.00 53.62 205 THR A N 1
ATOM 1629 C CA . THR A 1 205 ? 8.062 -40.914 5.856 1.00 53.62 205 THR A CA 1
ATOM 1630 C C . THR A 1 205 ? 7.179 -41.902 5.087 1.00 53.62 205 THR A C 1
ATOM 1632 O O . THR A 1 205 ? 6.499 -42.710 5.712 1.00 53.62 205 THR A O 1
ATOM 1635 N N . LYS A 1 206 ? 7.179 -41.881 3.743 1.00 52.50 206 LYS A N 1
ATOM 1636 C CA . LYS A 1 206 ? 6.335 -42.774 2.918 1.00 52.50 206 LYS A CA 1
ATOM 1637 C C . LYS A 1 206 ? 7.063 -43.939 2.238 1.00 52.50 206 LYS A C 1
ATOM 1639 O O . LYS A 1 206 ? 6.390 -44.783 1.659 1.00 52.50 206 LYS A O 1
ATOM 1644 N N . ASN A 1 207 ? 8.385 -44.047 2.369 1.00 48.84 207 ASN A N 1
ATOM 1645 C CA . ASN A 1 207 ? 9.147 -45.192 1.860 1.00 48.84 207 ASN A CA 1
ATOM 1646 C C . ASN A 1 207 ? 9.543 -46.121 3.019 1.00 48.84 207 ASN A C 1
ATOM 1648 O O . ASN A 1 207 ? 10.712 -46.226 3.378 1.00 48.84 207 ASN A O 1
ATOM 1652 N N . GLY A 1 208 ? 8.546 -46.759 3.638 1.00 47.66 208 GLY A N 1
ATOM 1653 C CA . GLY A 1 208 ? 8.774 -47.921 4.503 1.00 47.66 208 GLY A CA 1
ATOM 1654 C C . GLY A 1 208 ? 9.136 -49.156 3.661 1.00 47.66 208 GLY A C 1
ATOM 1655 O O . GLY A 1 208 ? 8.725 -49.228 2.500 1.00 47.66 208 GLY A O 1
ATOM 1656 N N . PRO A 1 209 ? 9.913 -50.114 4.196 1.00 48.47 209 PRO A N 1
ATOM 1657 C CA . PRO A 1 209 ? 10.475 -51.211 3.414 1.00 48.47 209 PRO A CA 1
ATOM 1658 C C . PRO A 1 209 ? 9.378 -52.120 2.845 1.00 48.47 209 PRO A C 1
ATOM 1660 O O . PRO A 1 209 ? 8.530 -52.639 3.573 1.00 48.47 209 PRO A O 1
ATOM 1663 N N . VAL A 1 210 ? 9.413 -52.319 1.526 1.00 54.94 210 VAL A N 1
ATOM 1664 C CA . VAL A 1 210 ? 8.559 -53.266 0.803 1.00 54.94 210 VAL A CA 1
ATOM 1665 C C . VAL A 1 210 ? 8.992 -54.677 1.202 1.00 54.94 210 VAL A C 1
ATOM 1667 O O . VAL A 1 210 ? 10.055 -55.149 0.805 1.00 54.94 210 VAL A O 1
ATOM 1670 N N . ALA A 1 211 ? 8.187 -55.345 2.028 1.00 51.19 211 ALA A N 1
ATOM 1671 C CA . ALA A 1 211 ? 8.406 -56.739 2.388 1.00 51.19 211 ALA A CA 1
ATOM 1672 C C . ALA A 1 211 ? 8.174 -57.625 1.154 1.00 51.19 211 ALA A C 1
ATOM 1674 O O . ALA A 1 211 ? 7.036 -57.845 0.734 1.00 51.19 211 ALA A O 1
ATOM 1675 N N . HIS A 1 212 ? 9.259 -58.128 0.569 1.00 46.72 212 HIS A N 1
ATOM 1676 C CA . HIS A 1 212 ? 9.205 -59.151 -0.466 1.00 46.72 212 HIS A CA 1
ATOM 1677 C C . HIS A 1 212 ? 8.671 -60.455 0.140 1.00 46.72 212 HIS A C 1
ATOM 1679 O O . HIS A 1 212 ? 9.341 -61.092 0.949 1.00 46.72 212 HIS A O 1
ATOM 1685 N N . ARG A 1 213 ? 7.458 -60.855 -0.255 1.00 45.62 213 ARG A N 1
ATOM 1686 C CA . ARG A 1 213 ? 7.009 -62.247 -0.144 1.00 45.62 213 ARG A CA 1
ATOM 1687 C C . ARG A 1 213 ? 7.415 -62.977 -1.415 1.00 45.62 213 ARG A C 1
ATOM 1689 O O . ARG A 1 213 ? 7.086 -62.536 -2.518 1.00 45.62 213 ARG A O 1
ATOM 1696 N N . HIS A 1 214 ? 8.112 -64.086 -1.247 1.00 46.34 214 HIS A N 1
ATOM 1697 C CA . HIS A 1 214 ? 8.268 -65.102 -2.277 1.00 46.34 214 HIS A CA 1
ATOM 1698 C C . HIS A 1 214 ? 7.593 -66.400 -1.817 1.00 46.34 214 HIS A C 1
ATOM 1700 O O . HIS A 1 214 ? 7.407 -66.558 -0.608 1.00 46.34 214 HIS A O 1
ATOM 1706 N N . PRO A 1 215 ? 7.106 -67.193 -2.788 1.00 67.56 215 PRO A N 1
ATOM 1707 C CA . PRO A 1 215 ? 6.028 -68.166 -2.612 1.00 67.56 215 PRO A CA 1
ATOM 1708 C C . PRO A 1 215 ? 6.401 -69.378 -1.762 1.00 67.56 215 PRO A C 1
ATOM 1710 O O . PRO A 1 215 ? 7.592 -69.763 -1.761 1.00 67.56 215 PRO A O 1
#

InterPro domains:
  IPR005234 Chromosome segregation/condensation protein ScpB [PF04079] (29-172)
  IPR005234 Chromosome segregation/condensation protein ScpB [PTHR34298] (22-185)
  IPR005234 Chromosome segregation/condensation protein ScpB [TIGR00281] (26-174)
  IPR036388 Winged helix-like DNA-binding domain superfamily [G3DSA:1.10.10.10] (18-100)
  IPR036388 Winged helix-like DNA-binding domain superfamily [G3DSA:1.10.10.10] (101-183)
  IPR036390 Winged helix DNA-binding domain superfamily [SSF46785] (24-98)
  IPR036390 Winged helix DNA-binding domain superfamily [SSF46785] (102-170)

Radius of gyration: 26.61 Å; Cα contacts (8 Å, |Δi|>4): 184; chains: 1; bounding box: 78×99×51 Å

Mean predicted aligned error: 14.53 Å

Secondary structure (DSSP, 8-state):
----------------TT-TTSS-HHHHHHHHHHH-SSPEEHHHHHHHHT---HHHHHHHHHHHHHHTTTSSEEEEE-TTSEEEEEE-TTTHHHHTTT-SSPPPPHHHHHHHHHHHHH-SEEHHHHHHHHGGGHHHHHHHHHHTTSEEEEEETTEEEEEE-HHHHHHHTS-S-HHHHHHHHHHHHHHHHHHHHHHHHHHHHHHTTS---------

Organism: Caldiarchaeum subterraneum (NCBI:txid311458)

Sequence (215 aa):
MSTSLRRWRSCRCLEVSCLDQAVDSKTLAEAILFSSDKPVGLKTLQRALRIRSEPKLRSIIESLRQEYSGRAVEIVELEDGRFFMRLRPDLAQYAKRFTRRKALPHGVLKTLATIAYYQPLPMSSLAAIRGKDAYRQLRILVERGLVETEKSGRTSVLRTTQLFADLFGVENNPQTVRSLISKMIAQTQKQGIETSLKHASKNNTKNGPVAHRHP

Nearest PDB structures (foldseek):
  6juv-assembly1_A  TM=4.688E-01  e=2.930E-14  Pyrococcus yayanosii CH1
  3w6j-assembly1_C  TM=6.382E-01  e=9.987E-11  Geobacillus stearothermophilus
  3w6j-assembly2_E  TM=4.839E-01  e=1.434E-10  Geobacillus stearothermophilus
  4i98-assembly1_B  TM=4.930E-01  e=6.382E-09  Streptococcus pneumoniae P1031
  4rb1-assembly1_B-2  TM=5.209E-01  e=1.830E-01  Magnetospirillum gryphiswaldense MSR-1 v2

pLDDT: mean 81.46, std 18.17, range [33.94, 96.81]

Solvent-accessible surface area (backbone atoms only — not comparable to full-atom values): 13018 Å² total; per-residue (Å²): 141,84,85,80,89,76,76,101,73,83,88,83,73,91,63,88,76,80,70,81,83,80,74,51,70,55,60,49,51,50,54,52,33,68,71,41,94,56,72,45,42,56,73,58,50,26,62,74,67,72,42,87,53,63,70,60,51,52,52,46,52,51,55,52,36,58,72,32,56,92,54,69,44,41,64,47,75,47,99,87,56,24,36,33,54,41,72,35,78,91,53,44,76,73,49,57,83,74,47,85,73,73,75,75,54,70,72,40,48,53,51,50,49,52,40,43,57,52,42,82,28,46,48,67,57,47,34,71,76,61,37,92,56,33,66,63,39,47,51,54,36,40,77,68,46,38,34,48,76,46,84,53,91,96,46,37,36,30,37,66,29,65,60,37,17,64,76,70,74,45,65,79,40,62,70,56,42,27,50,51,52,53,51,53,53,55,52,51,51,52,51,53,51,53,52,52,52,58,55,57,62,65,61,72,75,74,76,69,85,81,80,83,81,79,136